Protein AF-A0A1P8UHE0-F1 (afdb_monomer_lite)

pLDDT: mean 86.71, std 15.75, range [32.34, 98.06]

InterPro domains:
  IPR002104 Integrase, catalytic domain [PS51898] (66-327)
  IPR011010 DNA breaking-rejoining enzyme, catalytic core [SSF56349] (6-176)
  IPR011010 DNA breaking-rejoining enzyme, catalytic core [SSF56349] (266-328)
  IPR013762 Integrase-like, catalytic domain superfamily [G3DSA:1.10.443.10] (63-336)
  IPR050090 Bacterial tyrosine recombinase XerC/XerD complex [PTHR30349] (6-318)

Foldseek 3Di:
DDPPCVCVVVVVLCVVLVHAQVVSQVVLVVLQVVLVCQCPPDADPVRDRNDVHRDDRDGDDHPPDDDQDADAPLLLVLLLVLADVLLSLLLQLCLQFLDDFQCQLQAWPVQWDDDVVVPAIWGWAALVSDPPSAIAITFGAPSNRVSQVVQPPLEHIHSGDDPSHGDRGSQDPRSLLSLLSSLVVVVCVDPQWPDKDWDWDDDPPKIKIKIWTGGNNDIDIFIFILVNVLVNCVSVVHDSPDDDPVVPPPNVVRNSVRSLVSCVVPPVVSNDRSPDDSSSSSVNLLVLLVVLVHDPQLSCSSNVHDDPPRDVDDDPVRSVSSNVSSNSSVDPPPSDDPPPPPPDDPDD

Structure (mmCIF, N/CA/C/O backbone):
data_AF-A0A1P8UHE0-F1
#
_entry.id   AF-A0A1P8UHE0-F1
#
loop_
_atom_site.group_PDB
_atom_site.id
_atom_site.type_symbol
_atom_site.label_atom_id
_atom_site.label_alt_id
_atom_site.label_comp_id
_atom_site.label_asym_id
_atom_site.label_entity_id
_atom_site.label_seq_id
_atom_site.pdbx_PDB_ins_code
_atom_site.Cartn_x
_atom_site.Cartn_y
_atom_site.Cartn_z
_atom_site.occupancy
_atom_site.B_iso_or_equiv
_atom_site.auth_seq_id
_atom_site.auth_comp_id
_atom_site.auth_asym_id
_atom_site.auth_atom_id
_atom_site.pdbx_PDB_model_num
ATOM 1 N N . MET A 1 1 ? 32.838 34.495 8.249 1.00 33.19 1 MET A N 1
ATOM 2 C CA . MET A 1 1 ? 31.824 33.659 8.935 1.00 33.19 1 MET A CA 1
ATOM 3 C C . MET A 1 1 ? 30.435 34.020 8.409 1.00 33.19 1 MET A C 1
ATOM 5 O O . MET A 1 1 ? 29.802 34.891 8.973 1.00 33.19 1 MET A O 1
ATOM 9 N N . ASN A 1 2 ? 29.945 33.371 7.349 1.00 32.62 2 ASN A N 1
ATOM 10 C CA . ASN A 1 2 ? 28.545 33.501 6.923 1.00 32.62 2 ASN A CA 1
ATOM 11 C C . ASN A 1 2 ? 27.871 32.137 7.079 1.00 32.62 2 ASN A C 1
ATOM 13 O O . ASN A 1 2 ? 27.816 31.329 6.153 1.00 32.62 2 ASN A O 1
ATOM 17 N N . LYS A 1 3 ? 27.396 31.837 8.294 1.00 43.31 3 LYS A N 1
ATOM 18 C CA . LYS A 1 3 ? 26.405 30.771 8.468 1.00 43.31 3 LYS A CA 1
ATOM 19 C C . LYS A 1 3 ? 25.126 31.312 7.838 1.00 43.31 3 LYS A C 1
ATOM 21 O O . LYS A 1 3 ? 24.422 32.081 8.476 1.00 43.31 3 LYS A O 1
ATOM 26 N N . SER A 1 4 ? 24.877 30.969 6.574 1.00 46.94 4 SER A N 1
ATOM 27 C CA . SER A 1 4 ? 23.612 31.255 5.894 1.00 46.94 4 SER A CA 1
ATOM 28 C C . SER A 1 4 ? 22.466 30.679 6.738 1.00 46.94 4 SER A C 1
ATOM 30 O O . SER A 1 4 ? 22.171 29.483 6.707 1.00 46.94 4 SER A O 1
ATOM 32 N N . ASN A 1 5 ? 21.872 31.542 7.563 1.00 58.25 5 ASN A N 1
ATOM 33 C CA . ASN A 1 5 ? 20.685 31.273 8.372 1.00 58.25 5 ASN A CA 1
ATOM 34 C C . ASN A 1 5 ? 19.413 31.255 7.509 1.00 58.25 5 ASN A C 1
ATOM 36 O O . ASN A 1 5 ? 18.349 30.897 7.996 1.00 58.25 5 ASN A O 1
ATOM 40 N N . THR A 1 6 ? 19.523 31.567 6.215 1.00 74.56 6 THR A N 1
ATOM 41 C CA . THR A 1 6 ? 18.409 31.772 5.281 1.00 74.56 6 THR A CA 1
ATOM 42 C C . THR A 1 6 ? 17.507 30.542 5.122 1.00 74.56 6 THR A C 1
ATOM 44 O O . THR A 1 6 ? 16.314 30.672 4.876 1.00 74.56 6 THR A O 1
ATOM 47 N N . LEU A 1 7 ? 18.046 29.328 5.296 1.00 87.25 7 LEU A N 1
ATOM 48 C CA . LEU A 1 7 ? 17.259 28.087 5.228 1.00 87.25 7 LEU A CA 1
ATOM 49 C C . LEU A 1 7 ? 16.780 27.584 6.601 1.00 87.25 7 LEU A C 1
ATOM 51 O O . LEU A 1 7 ? 16.000 26.632 6.647 1.00 87.25 7 LEU A O 1
ATOM 55 N N . GLN A 1 8 ? 17.216 28.187 7.716 1.00 87.62 8 GLN A N 1
ATOM 56 C CA . GLN A 1 8 ? 16.771 27.770 9.053 1.00 87.62 8 GLN A CA 1
ATOM 57 C C . GLN A 1 8 ? 15.298 28.095 9.272 1.00 87.62 8 GLN A C 1
ATOM 59 O O . GLN A 1 8 ? 14.566 27.225 9.739 1.00 87.62 8 GLN A O 1
ATOM 64 N N . ASP A 1 9 ? 14.846 29.271 8.843 1.00 90.06 9 ASP A N 1
ATOM 65 C CA . ASP A 1 9 ? 13.441 29.674 8.962 1.00 90.06 9 ASP A CA 1
ATOM 66 C C . ASP A 1 9 ? 12.534 28.763 8.130 1.00 90.06 9 ASP A C 1
ATOM 68 O O . ASP A 1 9 ? 11.504 28.287 8.610 1.00 90.06 9 ASP A O 1
ATOM 72 N N . PHE A 1 10 ? 12.973 28.395 6.919 1.00 90.69 10 PHE A N 1
ATOM 73 C CA . PHE A 1 10 ? 12.293 27.394 6.094 1.00 90.69 10 PHE A CA 1
ATOM 74 C C . PHE A 1 10 ? 12.168 26.048 6.824 1.00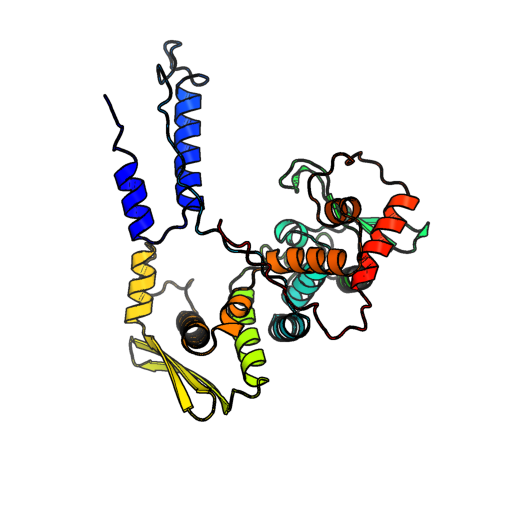 90.69 10 PHE A C 1
ATOM 76 O O . PHE A 1 10 ? 11.083 25.459 6.870 1.00 90.69 10 PHE A O 1
ATOM 83 N N . ILE A 1 11 ? 13.264 25.555 7.413 1.00 91.62 11 ILE A N 1
ATOM 84 C CA . ILE A 1 11 ? 13.282 24.289 8.158 1.00 91.62 11 ILE A CA 1
ATOM 85 C C . ILE A 1 11 ? 12.374 24.372 9.391 1.00 91.62 11 ILE A C 1
ATOM 87 O O . ILE A 1 11 ? 11.608 23.437 9.643 1.00 91.62 11 ILE A O 1
ATOM 91 N N . ALA A 1 12 ? 12.445 25.466 10.151 1.00 90.56 12 ALA A N 1
ATOM 92 C CA . ALA A 1 12 ? 11.660 25.693 11.358 1.00 90.56 12 ALA A CA 1
ATOM 93 C C . ALA A 1 12 ? 10.160 25.736 11.041 1.00 90.56 12 ALA A C 1
ATOM 95 O O . ALA A 1 12 ? 9.396 24.976 11.637 1.00 90.56 12 ALA A O 1
ATOM 96 N N . ALA A 1 13 ? 9.756 26.506 10.028 1.00 88.56 13 ALA A N 1
ATOM 97 C CA . ALA A 1 13 ? 8.370 26.584 9.575 1.00 88.56 13 ALA A CA 1
ATOM 98 C C . ALA A 1 13 ? 7.829 25.212 9.129 1.00 88.56 13 ALA A C 1
ATOM 100 O O . ALA A 1 13 ? 6.721 24.814 9.495 1.00 88.56 13 ALA A O 1
ATOM 101 N N . HIS A 1 14 ? 8.618 24.426 8.387 1.00 90.25 14 HIS A N 1
ATOM 102 C CA . HIS A 1 14 ? 8.202 23.084 7.961 1.00 90.25 14 HIS A CA 1
ATOM 103 C C . HIS A 1 14 ? 8.105 22.096 9.130 1.00 90.25 14 HIS A C 1
ATOM 105 O O . HIS A 1 14 ? 7.186 21.272 9.165 1.00 90.25 14 HIS A O 1
ATOM 111 N N . ARG A 1 15 ? 9.011 22.185 10.111 1.00 89.25 15 ARG A N 1
ATOM 112 C CA . ARG A 1 15 ? 8.942 21.382 11.342 1.00 89.25 15 ARG A CA 1
ATOM 113 C C . ARG A 1 15 ? 7.729 21.744 12.191 1.00 89.25 15 ARG A C 1
ATOM 115 O O . ARG A 1 15 ? 7.048 20.832 12.649 1.00 89.25 15 ARG A O 1
ATOM 122 N N . GLN A 1 16 ? 7.424 23.033 12.341 1.00 87.19 16 GLN A N 1
ATOM 123 C CA . GLN A 1 16 ? 6.236 23.510 13.054 1.00 87.19 16 GLN A CA 1
ATOM 124 C C . GLN A 1 16 ? 4.946 22.990 12.400 1.00 87.19 16 GLN A C 1
ATOM 126 O O . GLN A 1 16 ? 4.008 22.598 13.087 1.00 87.19 16 GLN A O 1
ATOM 131 N N . ARG A 1 17 ? 4.934 22.877 11.066 1.00 83.56 17 ARG A N 1
ATOM 132 C CA . ARG A 1 17 ? 3.847 22.253 10.290 1.00 83.56 17 ARG A CA 1
ATOM 133 C C . ARG A 1 17 ? 3.846 20.715 10.326 1.00 83.56 17 ARG A C 1
ATOM 135 O O . ARG A 1 17 ? 3.018 20.088 9.664 1.00 83.56 17 ARG A O 1
ATOM 142 N N . GLY A 1 18 ? 4.770 20.082 11.052 1.00 85.56 18 GLY A N 1
ATOM 143 C CA . GLY A 1 18 ? 4.862 18.625 11.191 1.00 85.56 18 GLY A CA 1
ATOM 144 C C . GLY A 1 18 ? 5.321 17.886 9.926 1.00 85.56 18 GLY A C 1
ATOM 145 O O . GLY A 1 18 ? 5.038 16.694 9.764 1.00 85.56 18 GLY A O 1
ATOM 146 N N . VAL A 1 19 ? 6.004 18.570 9.003 1.00 87.06 19 VAL A N 1
ATOM 147 C CA . VAL A 1 19 ? 6.495 17.974 7.754 1.00 87.06 19 VAL A CA 1
ATOM 148 C C . VAL A 1 19 ? 7.630 16.987 8.043 1.00 87.06 19 VAL A C 1
ATOM 150 O O . VAL A 1 19 ? 8.530 17.249 8.839 1.00 87.06 19 VAL A O 1
ATOM 153 N N . LYS A 1 20 ? 7.602 15.826 7.375 1.00 88.12 20 LYS A N 1
ATOM 154 C CA . LYS A 1 20 ? 8.619 14.777 7.549 1.00 88.12 20 LYS A CA 1
ATOM 155 C C . LYS A 1 20 ? 9.996 15.230 7.082 1.00 88.12 20 LYS A C 1
ATOM 157 O O . LYS A 1 20 ? 10.119 15.870 6.038 1.00 88.12 20 LYS A O 1
ATOM 162 N N . THR A 1 21 ? 11.032 14.782 7.787 1.00 92.56 21 THR A N 1
ATOM 163 C CA . THR A 1 21 ? 12.426 15.193 7.553 1.00 92.56 21 THR A CA 1
ATOM 164 C C . THR A 1 21 ? 12.886 14.889 6.128 1.00 92.56 21 THR A C 1
ATOM 166 O O . THR A 1 21 ? 13.524 15.723 5.496 1.00 92.56 21 THR A O 1
ATOM 169 N N . SER A 1 22 ? 12.494 13.735 5.574 1.00 91.00 22 SER A N 1
ATOM 170 C CA . SER A 1 22 ? 12.787 13.385 4.174 1.00 91.00 22 SER A CA 1
ATOM 171 C C . SER A 1 22 ? 12.201 14.386 3.172 1.00 91.00 22 SER A C 1
ATOM 173 O O . SER A 1 22 ? 12.822 14.653 2.153 1.00 91.00 22 SER A O 1
ATOM 175 N N . THR A 1 23 ? 11.023 14.946 3.456 1.00 90.88 23 THR A N 1
ATOM 176 C CA . THR A 1 23 ? 10.370 15.932 2.579 1.00 90.88 23 THR A CA 1
ATOM 177 C C . THR A 1 23 ? 11.124 17.256 2.618 1.00 90.88 23 THR A C 1
ATOM 179 O O . THR A 1 23 ? 11.422 17.812 1.569 1.00 90.88 23 THR A O 1
ATOM 182 N N . ILE A 1 24 ? 11.514 17.707 3.816 1.00 92.75 24 ILE A N 1
ATOM 183 C CA . ILE A 1 24 ? 12.362 18.897 3.987 1.00 92.75 24 ILE A CA 1
ATOM 184 C C . ILE A 1 24 ? 13.683 18.703 3.231 1.00 92.75 24 ILE A C 1
ATOM 186 O O . ILE A 1 24 ? 14.102 19.574 2.474 1.00 92.75 24 ILE A O 1
ATOM 190 N N . ASN A 1 25 ? 14.310 17.531 3.370 1.00 95.44 25 ASN A N 1
ATOM 191 C CA . ASN A 1 25 ? 15.546 17.211 2.661 1.00 95.44 25 ASN A CA 1
ATOM 192 C C . ASN A 1 25 ? 15.386 17.209 1.134 1.00 95.44 25 ASN A C 1
ATOM 194 O O . ASN A 1 25 ? 16.329 17.605 0.463 1.00 95.44 25 ASN A O 1
ATOM 198 N N . HIS A 1 26 ? 14.235 16.820 0.572 1.00 93.44 26 HIS A N 1
ATOM 199 C CA . HIS A 1 26 ? 14.000 16.924 -0.875 1.00 93.44 26 HIS A CA 1
ATOM 200 C C . HIS A 1 26 ? 13.962 18.380 -1.359 1.00 93.44 26 HIS A C 1
ATOM 202 O O . HIS A 1 26 ? 14.554 18.698 -2.392 1.00 93.44 26 HIS A O 1
ATOM 208 N N . SER A 1 27 ? 13.345 19.286 -0.594 1.00 93.75 27 SER A N 1
ATOM 209 C CA . SER A 1 27 ? 13.407 20.722 -0.890 1.00 93.75 27 SER A CA 1
ATOM 210 C C . SER A 1 27 ? 14.850 21.229 -0.828 1.00 93.75 27 SER A C 1
ATOM 212 O O . SER A 1 27 ? 15.326 21.845 -1.777 1.00 93.75 27 SER A O 1
ATOM 214 N N . LEU A 1 28 ? 15.592 20.879 0.229 1.00 94.81 28 LEU A N 1
ATOM 215 C CA . LEU A 1 28 ? 17.008 21.245 0.364 1.00 94.81 28 LEU A CA 1
ATOM 216 C C . LEU A 1 28 ? 17.880 20.654 -0.755 1.00 94.81 28 LEU A C 1
ATOM 218 O O . LEU A 1 28 ? 18.840 21.287 -1.184 1.00 94.81 28 LEU A O 1
ATOM 222 N N . GLN A 1 29 ? 17.567 19.445 -1.225 1.00 95.56 29 GLN A N 1
ATOM 223 C CA . GLN A 1 29 ? 18.265 18.791 -2.330 1.00 95.56 29 GLN A CA 1
ATOM 224 C C . GLN A 1 29 ? 18.068 19.558 -3.636 1.00 95.56 29 GLN A C 1
ATOM 226 O O . GLN A 1 29 ? 19.024 19.710 -4.391 1.00 95.56 29 GLN A O 1
ATOM 231 N N . THR A 1 30 ? 16.860 20.073 -3.866 1.00 95.88 30 THR A N 1
ATOM 232 C CA . THR A 1 30 ? 16.545 20.900 -5.037 1.00 95.88 30 THR A CA 1
ATOM 233 C C . THR A 1 30 ? 17.341 22.201 -5.002 1.00 95.88 30 THR A C 1
ATOM 235 O O . THR A 1 30 ? 18.051 22.497 -5.957 1.00 95.88 30 THR A O 1
ATOM 238 N N . VAL A 1 31 ? 17.325 22.919 -3.871 1.00 94.81 31 VAL A N 1
ATOM 239 C CA . VAL A 1 31 ? 18.113 24.156 -3.708 1.00 94.81 31 VAL A CA 1
ATOM 240 C C . VAL A 1 31 ? 19.604 23.877 -3.899 1.00 94.81 31 VAL A C 1
ATOM 242 O O . VAL A 1 31 ? 20.270 24.584 -4.645 1.00 94.81 31 VAL A O 1
ATOM 245 N N . ARG A 1 32 ? 20.131 22.800 -3.301 1.00 95.50 32 ARG A N 1
ATOM 246 C CA . ARG A 1 32 ? 21.537 22.417 -3.491 1.00 95.50 32 ARG A CA 1
ATOM 247 C C . ARG A 1 32 ? 21.855 22.124 -4.957 1.00 95.50 32 ARG A C 1
ATOM 249 O O . ARG A 1 32 ? 22.910 22.533 -5.425 1.00 95.50 32 ARG A O 1
ATOM 256 N N . ARG A 1 33 ? 20.970 21.428 -5.681 1.00 96.12 33 ARG A N 1
ATOM 257 C CA . ARG A 1 33 ? 21.166 21.153 -7.111 1.00 96.12 33 ARG A CA 1
ATOM 258 C C . ARG A 1 33 ? 21.207 22.449 -7.917 1.00 96.12 33 ARG A C 1
ATOM 260 O O . ARG A 1 33 ? 22.129 22.592 -8.704 1.00 96.12 33 ARG A O 1
ATOM 267 N N . ILE A 1 34 ? 20.279 23.376 -7.676 1.00 96.00 34 ILE A N 1
ATOM 268 C CA . ILE A 1 34 ? 20.249 24.695 -8.328 1.00 96.00 34 ILE A CA 1
ATOM 269 C C . ILE A 1 34 ? 21.554 25.448 -8.067 1.00 96.00 34 ILE A C 1
ATOM 271 O O . ILE A 1 34 ? 22.208 25.865 -9.011 1.00 96.00 34 ILE A O 1
ATOM 275 N N . CYS A 1 35 ? 21.982 25.555 -6.808 1.00 95.50 35 CYS A N 1
ATOM 276 C CA . CYS A 1 35 ? 23.227 26.238 -6.463 1.00 95.50 35 CYS A CA 1
ATOM 277 C C . CYS A 1 35 ? 24.463 25.599 -7.110 1.00 95.50 35 CYS A C 1
ATOM 279 O O . CYS A 1 35 ? 25.360 26.311 -7.539 1.00 95.50 35 CYS A O 1
ATOM 281 N N . ASN A 1 36 ? 24.517 24.267 -7.179 1.00 95.62 36 ASN A N 1
ATOM 282 C CA . ASN A 1 36 ? 25.621 23.570 -7.835 1.00 95.62 36 ASN A CA 1
ATOM 283 C C . ASN A 1 36 ? 25.634 23.813 -9.350 1.00 95.62 36 ASN A C 1
ATOM 285 O O . ASN A 1 36 ? 26.706 23.973 -9.915 1.00 95.62 36 ASN A O 1
ATOM 289 N N . LEU A 1 37 ? 24.464 23.834 -9.995 1.00 96.69 37 LEU A N 1
ATOM 290 C CA . LEU A 1 37 ? 24.345 24.128 -11.424 1.00 96.69 37 LEU A CA 1
ATOM 291 C C . LEU A 1 37 ? 24.720 25.580 -11.724 1.00 96.69 37 LEU A C 1
ATOM 293 O O . LEU A 1 37 ? 25.545 25.829 -12.593 1.00 96.69 37 LEU A O 1
ATOM 297 N N . ALA A 1 38 ? 24.193 26.521 -10.945 1.00 96.38 38 ALA A N 1
ATOM 298 C CA . ALA A 1 38 ? 24.518 27.939 -11.046 1.00 96.38 38 ALA A CA 1
ATOM 299 C C . ALA A 1 38 ? 26.019 28.225 -10.875 1.00 96.38 38 ALA A C 1
ATOM 301 O O . ALA A 1 38 ? 26.525 29.167 -11.468 1.00 96.38 38 ALA A O 1
ATOM 302 N N . ALA A 1 39 ? 26.724 27.412 -10.084 1.00 95.62 39 ALA A N 1
ATOM 303 C CA . ALA A 1 39 ? 28.149 27.589 -9.825 1.00 95.62 39 ALA A CA 1
ATOM 304 C C . ALA A 1 39 ? 29.087 26.852 -10.794 1.00 95.62 39 ALA A C 1
ATOM 306 O O . ALA A 1 39 ? 30.297 26.993 -10.662 1.00 95.62 39 ALA A O 1
ATOM 307 N N . GLY A 1 40 ? 28.578 26.011 -11.699 1.00 93.38 40 GLY A N 1
ATOM 308 C CA . GLY A 1 40 ? 29.464 25.158 -12.500 1.00 93.38 40 GLY A CA 1
ATOM 309 C C . GLY A 1 40 ? 28.964 24.720 -13.869 1.00 93.38 40 GLY A C 1
ATOM 310 O O . GLY A 1 40 ? 29.748 24.155 -14.619 1.00 93.38 40 GLY A O 1
ATOM 311 N N . GLU A 1 41 ? 27.697 24.946 -14.207 1.00 94.31 41 GLU A N 1
ATOM 312 C CA . GLU A 1 41 ? 27.124 24.526 -15.494 1.00 94.31 41 GLU A CA 1
ATOM 313 C C . GLU A 1 41 ? 26.332 25.650 -16.163 1.00 94.31 41 GLU A C 1
ATOM 315 O O . GLU A 1 41 ? 26.407 25.822 -17.374 1.00 94.31 41 GLU A O 1
ATOM 320 N N . TRP A 1 42 ? 25.569 26.427 -15.393 1.00 96.38 42 TRP A N 1
ATOM 321 C CA . TRP A 1 42 ? 24.813 27.545 -15.940 1.00 96.38 42 TRP A CA 1
ATOM 322 C C . TRP A 1 42 ? 25.716 28.751 -16.122 1.00 96.38 42 TRP A C 1
ATOM 324 O O . TRP A 1 42 ? 26.412 29.159 -15.191 1.00 96.38 42 TRP A O 1
ATOM 334 N N . ILE A 1 43 ? 25.632 29.330 -17.311 1.00 93.69 43 ILE A N 1
ATOM 335 C CA . ILE A 1 43 ? 26.414 30.476 -17.750 1.00 93.69 43 ILE A CA 1
ATOM 336 C C . ILE A 1 43 ? 25.431 31.596 -18.110 1.00 93.69 43 ILE A C 1
ATOM 338 O O . ILE A 1 43 ? 24.333 31.318 -18.603 1.00 93.69 43 ILE A O 1
ATOM 342 N N . ASP A 1 44 ? 25.764 32.835 -17.774 1.00 92.06 44 ASP A N 1
ATOM 343 C CA . ASP A 1 44 ? 24.990 34.022 -18.124 1.00 92.06 44 ASP A CA 1
ATOM 344 C C . ASP A 1 44 ? 25.358 34.564 -19.520 1.00 92.06 44 ASP A C 1
ATOM 346 O O . ASP A 1 44 ? 26.176 34.001 -20.250 1.00 92.06 44 ASP A O 1
ATOM 350 N N . GLU A 1 45 ? 24.732 35.671 -19.914 1.00 93.12 45 GLU A N 1
ATOM 351 C CA . GLU A 1 45 ? 24.978 36.336 -21.201 1.00 93.12 45 GLU A CA 1
ATOM 352 C C . GLU A 1 45 ? 26.401 36.904 -21.353 1.00 93.12 45 GLU A C 1
ATOM 354 O O . GLU A 1 45 ? 26.815 37.253 -22.459 1.00 93.12 45 GLU A O 1
ATOM 359 N N . HIS A 1 46 ? 27.170 36.959 -20.264 1.00 92.31 46 HIS A N 1
ATOM 360 C CA . HIS A 1 46 ? 28.545 37.444 -20.225 1.00 92.31 46 HIS A CA 1
ATOM 361 C C . HIS A 1 46 ? 29.576 36.311 -20.159 1.00 92.31 46 HIS A C 1
ATOM 363 O O . HIS A 1 46 ? 30.773 36.576 -20.039 1.00 92.31 46 HIS A O 1
ATOM 369 N N . GLY A 1 47 ? 29.147 35.049 -20.260 1.00 90.19 47 GLY A N 1
ATOM 370 C CA . GLY A 1 47 ? 30.056 33.906 -20.203 1.00 90.19 47 GLY A CA 1
ATOM 371 C C . GLY A 1 47 ? 30.501 33.542 -18.783 1.00 90.19 47 GLY A C 1
ATOM 372 O O . GLY A 1 47 ? 31.436 32.755 -18.630 1.00 90.19 47 GLY A O 1
ATOM 373 N N . LEU A 1 48 ? 29.850 34.083 -17.749 1.00 92.38 48 LEU A N 1
ATOM 374 C CA . LEU A 1 48 ? 30.177 33.832 -16.347 1.00 92.38 48 LEU A CA 1
ATOM 375 C C . LEU A 1 48 ? 29.177 32.878 -15.700 1.00 92.38 48 LEU A C 1
ATOM 377 O O . LEU A 1 48 ? 28.010 32.802 -16.077 1.00 92.38 48 LEU A O 1
ATOM 381 N N . THR A 1 49 ? 29.630 32.132 -14.694 1.00 94.06 49 THR A N 1
ATOM 382 C CA . THR A 1 49 ? 28.723 31.328 -13.878 1.00 94.06 49 THR A CA 1
ATOM 383 C C . THR A 1 49 ? 27.865 32.228 -12.995 1.00 94.06 49 THR A C 1
ATOM 385 O O . THR A 1 49 ? 28.339 33.203 -12.414 1.00 94.06 49 THR A O 1
ATOM 388 N N . TRP A 1 50 ? 26.597 31.857 -12.826 1.00 94.19 50 TRP A N 1
ATOM 389 C CA . TRP A 1 50 ? 25.636 32.604 -12.002 1.00 94.19 50 TRP A CA 1
ATOM 390 C C . TRP A 1 50 ? 26.036 32.690 -10.522 1.00 94.19 50 TRP A C 1
ATOM 392 O O . TRP A 1 50 ? 25.580 33.571 -9.795 1.00 94.19 50 TRP A O 1
ATOM 402 N N . LEU A 1 51 ? 26.852 31.746 -10.049 1.00 93.88 51 LEU A N 1
ATOM 403 C CA . LEU A 1 51 ? 27.499 31.785 -8.743 1.00 93.88 51 LEU A CA 1
ATOM 404 C C . LEU A 1 51 ? 28.997 31.532 -8.908 1.00 93.88 51 LEU A C 1
ATOM 406 O O . LEU A 1 51 ? 29.406 30.675 -9.684 1.00 93.88 51 LEU A O 1
ATOM 410 N N . GLU A 1 52 ? 29.814 32.203 -8.102 1.00 91.69 52 GLU A N 1
ATOM 411 C CA . GLU A 1 52 ? 31.248 31.902 -8.019 1.00 91.69 52 GLU A CA 1
ATOM 412 C C . GLU A 1 52 ? 31.476 30.533 -7.350 1.00 91.69 52 GLU A C 1
ATOM 414 O O . GLU A 1 52 ? 32.221 29.689 -7.843 1.00 91.69 52 GLU A O 1
ATOM 419 N N . HIS A 1 53 ? 30.764 30.266 -6.245 1.00 92.31 53 HIS A N 1
ATOM 420 C CA . HIS A 1 53 ? 30.826 28.998 -5.518 1.00 92.31 53 HIS A CA 1
ATOM 421 C C . HIS A 1 53 ? 29.466 28.586 -4.948 1.00 92.31 53 HIS A C 1
ATOM 423 O O . HIS A 1 53 ? 28.726 29.390 -4.375 1.00 92.31 53 HIS A O 1
ATOM 429 N N . ALA A 1 54 ? 29.157 27.289 -5.017 1.00 92.19 54 ALA A N 1
ATOM 430 C CA . ALA A 1 54 ? 27.931 26.754 -4.440 1.00 92.19 54 ALA A CA 1
ATOM 431 C C . ALA A 1 54 ? 28.006 26.678 -2.897 1.00 92.19 54 ALA A C 1
ATOM 433 O O . ALA A 1 54 ? 28.930 26.066 -2.345 1.00 92.19 54 ALA A O 1
ATOM 434 N N . PRO A 1 55 ? 27.015 27.210 -2.152 1.00 91.50 55 PRO A N 1
ATOM 435 C CA . PRO A 1 55 ? 26.979 27.090 -0.699 1.00 91.50 55 PRO A CA 1
ATOM 436 C C . PRO A 1 55 ? 26.795 25.642 -0.222 1.00 91.50 55 PRO A C 1
ATOM 438 O O . PRO A 1 55 ? 26.011 24.850 -0.756 1.00 91.50 55 PRO A O 1
ATOM 441 N N . LYS A 1 56 ? 27.452 25.306 0.894 1.00 90.31 56 LYS A N 1
ATOM 442 C CA . LYS A 1 56 ? 27.346 23.986 1.528 1.00 90.31 56 LYS A CA 1
ATOM 443 C C . LYS A 1 56 ? 26.039 23.828 2.307 1.00 90.31 56 LYS A C 1
ATOM 445 O O . LYS A 1 56 ? 25.986 24.000 3.524 1.00 90.31 56 LYS A O 1
ATOM 450 N N . ILE A 1 57 ? 24.981 23.414 1.622 1.00 91.56 57 ILE A N 1
ATOM 451 C CA . ILE A 1 57 ? 23.708 23.043 2.257 1.00 91.56 57 ILE A CA 1
ATOM 452 C C . ILE A 1 57 ? 23.872 21.663 2.897 1.00 91.56 57 ILE A C 1
ATOM 454 O O . ILE A 1 57 ? 24.299 20.746 2.210 1.00 91.56 57 ILE A O 1
ATOM 458 N N . LYS A 1 58 ? 23.532 21.456 4.176 1.00 91.06 58 LYS A N 1
ATOM 459 C CA . LYS A 1 58 ? 23.537 20.130 4.837 1.00 91.06 58 LYS A CA 1
ATOM 460 C C . LYS A 1 58 ? 22.119 19.567 4.921 1.00 91.06 58 LYS A C 1
ATOM 462 O O . LYS A 1 58 ? 21.165 20.312 5.108 1.00 91.06 58 LYS A O 1
ATOM 467 N N . PHE A 1 59 ? 21.992 18.248 4.810 1.00 92.88 59 PHE A N 1
ATOM 468 C CA . PHE A 1 59 ? 20.717 17.568 5.026 1.00 92.88 59 PHE A CA 1
ATOM 469 C C . PHE A 1 59 ? 20.522 17.215 6.495 1.00 92.88 59 PHE A C 1
ATOM 471 O O . PHE A 1 59 ? 21.476 16.987 7.239 1.00 92.88 59 PHE A O 1
ATOM 478 N N . LEU A 1 60 ? 19.259 17.157 6.895 1.00 91.75 60 LEU A N 1
ATOM 479 C CA . LEU A 1 60 ? 18.844 16.798 8.240 1.00 91.75 60 LEU A CA 1
ATOM 480 C C . LEU A 1 60 ? 18.896 15.270 8.419 1.00 91.75 60 LEU A C 1
ATOM 482 O O . LEU A 1 60 ? 18.519 14.537 7.498 1.00 91.75 60 LEU A O 1
ATOM 486 N N . PRO A 1 61 ? 19.308 14.758 9.593 1.00 91.94 61 PRO A N 1
ATOM 487 C CA . PRO A 1 61 ? 19.317 13.323 9.854 1.00 91.94 61 PRO A CA 1
ATOM 488 C C . PRO A 1 61 ? 17.888 12.769 9.879 1.00 91.94 61 PRO A C 1
ATOM 490 O O . PRO A 1 61 ? 17.053 13.195 10.679 1.00 91.94 61 PRO A O 1
ATOM 493 N N . VAL A 1 62 ? 17.605 11.789 9.021 1.00 89.56 62 VAL A N 1
ATOM 494 C CA . VAL A 1 62 ? 16.275 11.174 8.913 1.00 89.56 62 VAL A CA 1
ATOM 495 C C . VAL A 1 62 ? 16.091 10.140 10.026 1.00 89.56 62 VAL A C 1
ATOM 497 O O . VAL A 1 62 ? 16.534 9.000 9.907 1.00 89.56 62 VAL A O 1
ATOM 500 N N . LYS A 1 63 ? 15.427 10.538 11.116 1.00 89.31 63 LYS A N 1
ATOM 501 C CA . LYS A 1 63 ? 15.094 9.664 12.262 1.00 89.31 63 LYS A CA 1
ATOM 502 C C . LYS A 1 63 ? 13.628 9.216 12.285 1.00 89.31 63 LYS A C 1
ATOM 504 O O . LYS A 1 63 ? 13.253 8.344 13.056 1.00 89.31 63 LYS A O 1
ATOM 509 N N . ASP A 1 64 ? 12.799 9.793 11.424 1.00 85.31 64 ASP A N 1
ATOM 510 C CA . ASP A 1 64 ? 11.345 9.620 11.365 1.00 85.31 64 ASP A CA 1
ATOM 511 C C . ASP A 1 64 ? 10.892 8.653 10.253 1.00 85.31 64 ASP A C 1
ATOM 513 O O . ASP A 1 64 ? 9.726 8.669 9.837 1.00 85.31 64 ASP A O 1
ATOM 517 N N . ARG A 1 65 ? 11.809 7.806 9.757 1.00 83.56 65 ARG A N 1
ATOM 518 C CA . ARG A 1 65 ? 11.518 6.817 8.714 1.00 83.56 65 ARG A CA 1
ATOM 519 C C . ARG A 1 65 ? 10.598 5.732 9.266 1.00 83.56 65 ARG A C 1
ATOM 521 O O . ARG A 1 65 ? 10.897 5.070 10.255 1.00 83.56 65 ARG A O 1
ATOM 528 N N . ARG A 1 66 ? 9.478 5.521 8.575 1.00 82.12 66 ARG A N 1
ATOM 529 C CA . ARG A 1 66 ? 8.545 4.440 8.895 1.00 82.12 66 ARG A CA 1
ATOM 530 C C . ARG A 1 66 ? 9.197 3.087 8.601 1.00 82.12 66 ARG A C 1
ATOM 532 O O . ARG A 1 66 ? 9.714 2.890 7.502 1.00 82.12 66 ARG A O 1
ATOM 539 N N . GLN A 1 67 ? 9.124 2.171 9.561 1.00 84.25 67 GLN A N 1
ATOM 540 C CA . GLN A 1 67 ? 9.567 0.792 9.373 1.00 84.25 67 GLN A CA 1
ATOM 541 C C . GLN A 1 67 ? 8.618 0.033 8.428 1.00 84.25 67 GLN A C 1
ATOM 543 O O . GLN A 1 67 ? 7.412 0.319 8.425 1.00 84.25 67 GLN A O 1
ATOM 548 N N . PRO A 1 68 ? 9.127 -0.916 7.621 1.00 85.50 68 PRO A N 1
ATOM 549 C CA . PRO A 1 68 ? 8.286 -1.818 6.840 1.00 85.50 68 PRO A CA 1
ATOM 550 C C . PRO A 1 68 ? 7.275 -2.552 7.729 1.00 85.50 68 PRO A C 1
ATOM 552 O O . PRO A 1 68 ? 7.615 -2.975 8.831 1.00 85.50 68 PRO A O 1
ATOM 555 N N . TYR A 1 69 ? 6.048 -2.733 7.235 1.00 91.06 69 TYR A N 1
ATOM 556 C CA . TYR A 1 69 ? 4.995 -3.477 7.934 1.00 91.06 69 TYR A CA 1
ATOM 557 C C . TYR A 1 69 ? 4.476 -4.623 7.056 1.00 91.06 69 TYR A C 1
ATOM 559 O O . TYR A 1 69 ? 3.548 -4.404 6.279 1.00 91.06 69 TYR A O 1
ATOM 567 N N . PRO A 1 70 ? 5.103 -5.808 7.097 1.00 91.06 70 PRO A N 1
ATOM 568 C CA . PRO A 1 70 ? 4.606 -7.004 6.419 1.00 91.06 70 PRO A CA 1
ATOM 569 C C . PRO A 1 70 ? 3.288 -7.467 7.050 1.00 91.06 70 PRO A C 1
ATOM 571 O O . PRO A 1 70 ? 3.231 -7.610 8.268 1.00 91.06 70 PRO A O 1
ATOM 574 N N . LEU A 1 71 ? 2.260 -7.721 6.239 1.00 92.44 71 LEU A N 1
ATOM 575 C CA . LEU A 1 71 ? 0.945 -8.133 6.731 1.00 92.44 71 LEU A CA 1
ATOM 576 C C . LEU A 1 71 ? 0.934 -9.608 7.150 1.00 92.44 71 LEU A C 1
ATOM 578 O O . LEU A 1 71 ? 1.494 -10.474 6.463 1.00 92.44 71 LEU A O 1
ATOM 582 N N . GLY A 1 72 ? 0.207 -9.893 8.229 1.00 91.50 72 GLY A N 1
ATOM 583 C CA . GLY A 1 72 ? -0.230 -11.241 8.586 1.00 91.50 72 GLY A CA 1
ATOM 584 C C . GLY A 1 72 ? -1.301 -11.791 7.633 1.00 91.50 72 GLY A C 1
ATOM 585 O O . GLY A 1 72 ? -1.860 -11.072 6.800 1.00 91.50 72 GLY A O 1
ATOM 586 N N . TRP A 1 73 ? -1.598 -13.089 7.739 1.00 89.88 73 TRP A N 1
ATOM 587 C CA . TRP A 1 73 ? -2.648 -13.730 6.934 1.00 89.88 73 TRP A CA 1
ATOM 588 C C . TRP A 1 73 ? -4.049 -13.208 7.275 1.00 89.88 73 TRP A C 1
ATOM 590 O O . TRP A 1 73 ? -4.784 -12.859 6.353 1.00 89.88 73 TRP A O 1
ATOM 600 N N . GLU A 1 74 ? -4.368 -13.068 8.564 1.00 92.44 74 GLU A N 1
ATOM 601 C CA . GLU A 1 74 ? -5.648 -12.515 9.034 1.00 92.44 74 GLU A CA 1
ATOM 602 C C . GLU A 1 74 ? -5.844 -11.063 8.594 1.00 92.44 74 GLU A C 1
ATOM 604 O O . GLU A 1 74 ? -6.859 -10.708 8.002 1.00 92.44 74 GLU A O 1
ATOM 609 N N . GLU A 1 75 ? -4.822 -10.223 8.761 1.00 95.81 75 GLU A N 1
ATOM 610 C CA . GLU A 1 75 ? -4.849 -8.839 8.279 1.00 95.81 75 GLU A CA 1
ATOM 611 C C . GLU A 1 75 ? -5.088 -8.761 6.772 1.00 95.81 75 GLU A C 1
ATOM 613 O O . GLU A 1 75 ? -5.870 -7.940 6.296 1.00 95.81 75 GLU A O 1
ATOM 618 N N . ARG A 1 76 ? -4.434 -9.633 5.996 1.00 94.94 76 ARG A N 1
ATOM 619 C CA . ARG A 1 76 ? -4.664 -9.708 4.553 1.00 94.94 76 ARG A CA 1
ATOM 620 C C . ARG A 1 76 ? -6.109 -10.111 4.251 1.00 94.94 76 ARG A C 1
ATOM 622 O O . ARG A 1 76 ? -6.711 -9.488 3.385 1.00 94.94 76 ARG A O 1
ATOM 629 N N . ARG A 1 77 ? -6.662 -11.110 4.951 1.00 95.00 77 ARG A N 1
ATOM 630 C CA . ARG A 1 77 ? -8.064 -11.544 4.806 1.00 95.00 77 ARG A CA 1
ATOM 631 C C . ARG A 1 77 ? -9.016 -10.371 5.035 1.00 95.00 77 ARG A C 1
ATOM 633 O O . ARG A 1 77 ? -9.773 -10.031 4.129 1.00 95.00 77 ARG A O 1
ATOM 640 N N . HIS A 1 78 ? -8.901 -9.694 6.177 1.00 97.38 78 HIS A N 1
ATOM 641 C CA . HIS A 1 78 ? -9.724 -8.526 6.493 1.00 97.38 78 HIS A CA 1
ATOM 642 C C . HIS A 1 78 ? -9.552 -7.392 5.485 1.00 97.38 78 HIS A C 1
ATOM 644 O O . HIS A 1 78 ? -10.530 -6.766 5.088 1.00 97.38 78 HIS A O 1
ATOM 650 N N . LEU A 1 79 ? -8.321 -7.119 5.044 1.00 97.31 79 LEU A N 1
ATOM 651 C CA . LEU A 1 79 ? -8.067 -6.066 4.066 1.00 97.31 79 LEU A CA 1
ATOM 652 C C . LEU A 1 79 ? -8.771 -6.355 2.739 1.00 97.31 79 LEU A C 1
ATOM 654 O O . LEU A 1 79 ? -9.452 -5.479 2.220 1.00 97.31 79 LEU A O 1
ATOM 658 N N . LEU A 1 80 ? -8.622 -7.567 2.200 1.00 95.62 80 LEU A N 1
ATOM 659 C CA . LEU A 1 80 ? -9.202 -7.933 0.907 1.00 95.62 80 LEU A CA 1
ATOM 660 C C . LEU A 1 80 ? -10.735 -7.939 0.941 1.00 95.62 80 LEU A C 1
ATOM 662 O O . LEU A 1 80 ? -11.346 -7.475 -0.013 1.00 95.62 80 LEU A O 1
ATOM 666 N N . GLN A 1 81 ? -11.345 -8.382 2.045 1.00 96.38 81 GLN A N 1
ATOM 667 C CA . GLN A 1 81 ? -12.806 -8.399 2.213 1.00 96.38 81 GLN A CA 1
ATOM 668 C C . GLN A 1 81 ? -13.441 -7.001 2.253 1.00 96.38 81 GLN A C 1
ATOM 670 O O . GLN A 1 81 ? -14.613 -6.854 1.928 1.00 96.38 81 GLN A O 1
ATOM 675 N N . GLN A 1 82 ? -12.689 -5.977 2.670 1.00 96.06 82 GLN A N 1
ATOM 676 C CA . GLN A 1 82 ? -13.196 -4.605 2.813 1.00 96.06 82 GLN A CA 1
ATOM 677 C C . GLN A 1 82 ? -12.812 -3.690 1.641 1.00 96.06 82 GLN A C 1
ATOM 679 O O . GLN A 1 82 ? -13.185 -2.514 1.616 1.00 96.06 82 GLN A O 1
ATOM 684 N N . LEU A 1 83 ? -12.027 -4.190 0.684 1.00 96.19 83 LEU A N 1
ATOM 685 C CA . LEU A 1 83 ? -11.659 -3.447 -0.514 1.00 96.19 83 LEU A CA 1
ATOM 686 C C . LEU A 1 83 ? -12.667 -3.709 -1.642 1.00 96.19 83 LEU A C 1
ATOM 688 O O . LEU A 1 83 ? -13.133 -4.834 -1.796 1.00 96.19 83 LEU A O 1
ATOM 692 N N . PRO A 1 84 ? -12.951 -2.705 -2.494 1.00 95.44 84 PRO A N 1
ATOM 693 C CA . PRO A 1 84 ? -13.610 -2.943 -3.772 1.00 95.44 84 PRO A CA 1
ATOM 694 C C . PRO A 1 84 ? -12.869 -4.012 -4.579 1.00 95.44 84 PRO A C 1
ATOM 696 O O . PRO A 1 84 ? -11.638 -4.030 -4.583 1.00 95.44 84 PRO A O 1
ATOM 699 N N . GLU A 1 85 ? -13.611 -4.835 -5.317 1.00 94.38 85 GLU A N 1
ATOM 700 C CA . GLU A 1 85 ? -13.105 -6.020 -6.025 1.00 94.38 85 GLU A CA 1
ATOM 701 C C . GLU A 1 85 ? -11.819 -5.767 -6.830 1.00 94.38 85 GLU A C 1
ATOM 703 O O . GLU A 1 85 ? -10.820 -6.460 -6.639 1.00 94.38 85 GLU A O 1
ATOM 708 N N . HIS A 1 86 ? -11.791 -4.721 -7.665 1.00 95.31 86 HIS A N 1
ATOM 709 C CA . HIS A 1 86 ? -10.602 -4.361 -8.446 1.00 95.31 86 HIS A CA 1
ATOM 710 C C . HIS A 1 86 ? -9.381 -4.044 -7.560 1.00 95.31 86 HIS A C 1
ATOM 712 O O . HIS A 1 86 ? -8.278 -4.508 -7.839 1.00 95.31 86 HIS A O 1
ATOM 718 N N . LEU A 1 87 ? -9.561 -3.317 -6.447 1.00 97.06 87 LEU A N 1
ATOM 719 C CA . LEU A 1 87 ? -8.468 -3.031 -5.508 1.00 97.06 87 LEU A CA 1
ATOM 720 C C . LEU A 1 87 ? -8.043 -4.281 -4.736 1.00 97.06 87 LEU A C 1
ATOM 722 O O . LEU A 1 87 ? -6.854 -4.433 -4.468 1.00 97.06 87 LEU A O 1
ATOM 726 N N . ALA A 1 88 ? -8.977 -5.169 -4.386 1.00 96.88 88 ALA A N 1
ATOM 727 C CA . ALA A 1 88 ? -8.666 -6.436 -3.732 1.00 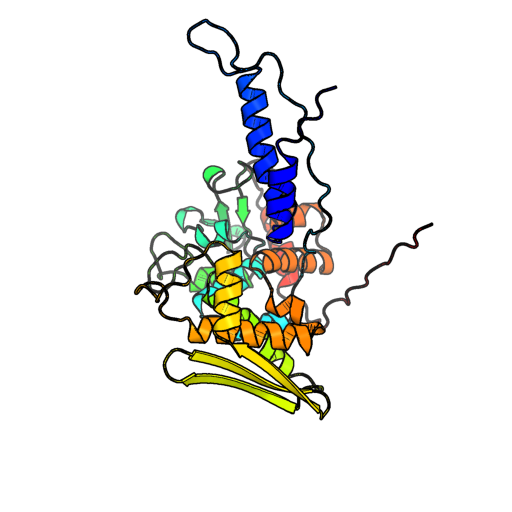96.88 88 ALA A CA 1
ATOM 728 C C . ALA A 1 88 ? -7.804 -7.329 -4.643 1.00 96.88 88 ALA A C 1
ATOM 730 O O . ALA A 1 88 ? -6.769 -7.831 -4.203 1.00 96.88 88 ALA A O 1
ATOM 731 N N . ARG A 1 89 ? -8.155 -7.446 -5.931 1.00 96.56 89 ARG A N 1
ATOM 732 C CA . ARG A 1 89 ? -7.352 -8.171 -6.933 1.00 96.56 89 ARG A CA 1
ATOM 733 C C . ARG A 1 89 ? -5.959 -7.569 -7.100 1.00 96.56 89 ARG A C 1
ATOM 735 O O . ARG A 1 89 ? -4.971 -8.288 -6.978 1.00 96.56 89 ARG A O 1
ATOM 742 N N . MET A 1 90 ? -5.862 -6.250 -7.283 1.00 97.94 90 MET A N 1
ATOM 743 C CA . MET A 1 90 ? -4.570 -5.556 -7.401 1.00 97.94 90 MET A CA 1
ATOM 744 C C . MET A 1 90 ? -3.710 -5.707 -6.136 1.00 97.94 90 MET A C 1
ATOM 746 O O . MET A 1 90 ? -2.492 -5.864 -6.217 1.00 97.94 90 MET A O 1
ATOM 750 N N . ALA A 1 91 ? -4.325 -5.687 -4.951 1.00 97.19 91 ALA A N 1
ATOM 751 C CA . ALA A 1 91 ? -3.631 -5.902 -3.686 1.00 97.19 91 ALA A CA 1
ATOM 752 C C . ALA A 1 91 ? -3.124 -7.342 -3.546 1.00 97.19 91 ALA A C 1
ATOM 754 O O . ALA A 1 91 ? -1.994 -7.571 -3.107 1.00 97.19 91 ALA A O 1
ATOM 755 N N . LEU A 1 92 ? -3.943 -8.322 -3.927 1.00 96.25 92 LEU A N 1
ATOM 756 C CA . LEU A 1 92 ? -3.538 -9.719 -3.914 1.00 96.25 92 LEU A CA 1
ATOM 757 C C . LEU A 1 92 ? -2.409 -9.969 -4.919 1.00 96.25 92 LEU A C 1
ATOM 759 O O . LEU A 1 92 ? -1.446 -10.648 -4.567 1.00 96.25 92 LEU A O 1
ATOM 763 N N . PHE A 1 93 ? -2.468 -9.357 -6.103 1.00 97.19 93 PHE A N 1
ATOM 764 C CA . PHE A 1 93 ? -1.389 -9.399 -7.086 1.00 97.19 93 PHE A CA 1
ATOM 765 C C . PHE A 1 93 ? -0.094 -8.814 -6.505 1.00 97.19 93 PHE A C 1
ATOM 767 O O . PHE A 1 93 ? 0.922 -9.500 -6.458 1.00 97.19 93 PHE A O 1
ATOM 774 N N . ALA A 1 94 ? -0.138 -7.609 -5.922 1.00 95.94 94 ALA A N 1
ATOM 775 C CA . ALA A 1 94 ? 1.028 -6.981 -5.290 1.00 95.94 94 ALA A CA 1
ATOM 776 C C . ALA A 1 94 ? 1.676 -7.847 -4.190 1.00 95.94 94 ALA A C 1
ATOM 778 O O . ALA A 1 94 ? 2.893 -7.815 -3.997 1.00 95.94 94 ALA A O 1
ATOM 779 N N . ALA A 1 95 ? 0.866 -8.606 -3.445 1.00 94.88 95 ALA A N 1
ATOM 780 C CA . ALA A 1 95 ? 1.327 -9.502 -2.385 1.00 94.88 95 ALA A CA 1
ATOM 781 C C . ALA A 1 95 ? 1.957 -10.811 -2.901 1.00 94.88 95 ALA A C 1
ATOM 783 O O . ALA A 1 95 ? 2.494 -11.565 -2.087 1.00 94.88 95 ALA A O 1
ATOM 784 N N . ASN A 1 96 ? 1.883 -11.069 -4.210 1.00 95.38 96 ASN A N 1
ATOM 785 C CA . ASN A 1 96 ? 2.334 -12.295 -4.868 1.00 95.38 96 ASN A CA 1
ATOM 786 C C . ASN A 1 96 ? 3.325 -12.066 -6.027 1.00 95.38 96 ASN A C 1
ATOM 788 O O . ASN A 1 96 ? 3.941 -13.025 -6.468 1.00 95.38 96 ASN A O 1
ATOM 792 N N . SER A 1 97 ? 3.510 -10.828 -6.498 1.00 94.56 97 SER A N 1
ATOM 793 C CA . SER A 1 97 ? 4.419 -10.502 -7.614 1.00 94.56 97 SER A CA 1
ATOM 794 C C . SER A 1 97 ? 5.566 -9.552 -7.245 1.00 94.56 97 SER A C 1
ATOM 796 O O . SER A 1 97 ? 6.466 -9.295 -8.043 1.00 94.56 97 SER A O 1
ATOM 798 N N . GLY A 1 98 ? 5.539 -8.956 -6.046 1.00 92.25 98 GLY A N 1
ATOM 799 C CA . GLY A 1 98 ? 6.571 -8.004 -5.614 1.00 92.25 98 GLY A CA 1
ATOM 800 C C . GLY A 1 98 ? 6.574 -6.668 -6.371 1.00 92.25 98 GLY A C 1
ATOM 801 O O . GLY A 1 98 ? 7.483 -5.847 -6.175 1.00 92.25 98 GLY A O 1
ATOM 802 N N . CYS A 1 99 ? 5.563 -6.419 -7.204 1.00 93.06 99 CYS A N 1
ATOM 803 C CA . CYS A 1 99 ? 5.443 -5.200 -7.992 1.00 93.06 99 CYS A CA 1
ATOM 804 C C . CYS A 1 99 ? 5.218 -3.948 -7.130 1.00 93.06 99 CYS A C 1
ATOM 806 O O . CYS A 1 99 ? 4.652 -3.975 -6.029 1.00 93.06 99 CYS A O 1
ATOM 808 N N . ARG A 1 100 ? 5.674 -2.804 -7.640 1.00 92.19 100 ARG A N 1
ATOM 809 C CA . ARG A 1 100 ? 5.330 -1.471 -7.129 1.00 92.19 100 ARG A CA 1
ATOM 810 C C . ARG A 1 100 ? 3.935 -1.082 -7.614 1.00 92.19 100 ARG A C 1
ATOM 812 O O . ARG A 1 100 ? 3.484 -1.527 -8.655 1.00 92.19 100 ARG A O 1
ATOM 819 N N . GLU A 1 101 ? 3.279 -0.180 -6.887 1.00 93.94 101 GLU A N 1
ATOM 820 C CA . GLU A 1 101 ? 1.955 0.336 -7.269 1.00 93.94 101 GLU A CA 1
ATOM 821 C C . GLU A 1 101 ? 1.924 0.858 -8.714 1.00 93.94 101 GLU A C 1
ATOM 823 O O . GLU A 1 101 ? 1.024 0.500 -9.459 1.00 93.94 101 GLU A O 1
ATOM 828 N N . ALA A 1 102 ? 2.934 1.634 -9.120 1.00 91.94 102 ALA A N 1
ATOM 829 C CA . ALA A 1 102 ? 3.030 2.159 -10.481 1.00 91.94 102 ALA A CA 1
ATOM 830 C C . ALA A 1 102 ? 3.162 1.052 -11.541 1.00 91.94 102 ALA A C 1
ATOM 832 O O . ALA A 1 102 ? 2.506 1.134 -12.570 1.00 91.94 102 ALA A O 1
ATOM 833 N N . GLU A 1 103 ? 3.948 0.005 -11.261 1.00 94.06 103 GLU A N 1
ATOM 834 C CA . GLU A 1 103 ? 4.117 -1.155 -12.151 1.00 94.06 103 GLU A CA 1
ATOM 835 C C . GLU A 1 103 ? 2.775 -1.878 -12.354 1.00 94.06 103 GLU A C 1
ATOM 837 O O . GLU A 1 103 ? 2.418 -2.206 -13.476 1.00 94.06 103 GLU A O 1
ATOM 842 N N . ILE A 1 104 ? 1.988 -2.058 -11.285 1.00 95.75 104 ILE A N 1
ATOM 843 C CA . ILE A 1 104 ? 0.670 -2.713 -11.354 1.00 95.75 104 ILE A CA 1
ATOM 844 C C . ILE A 1 104 ? -0.338 -1.844 -12.112 1.00 95.75 104 ILE A C 1
ATOM 846 O O . ILE A 1 104 ? -1.036 -2.335 -12.991 1.00 95.75 104 ILE A O 1
ATOM 850 N N . CYS A 1 105 ? -0.422 -0.553 -11.780 1.00 95.75 105 CYS A N 1
ATOM 851 C CA . CYS A 1 105 ? -1.330 0.385 -12.443 1.00 95.75 105 CYS A CA 1
ATOM 852 C C . CYS A 1 105 ? -1.034 0.523 -13.943 1.00 95.75 105 CYS A C 1
ATOM 854 O O . CYS A 1 105 ? -1.946 0.745 -14.735 1.00 95.75 105 CYS A O 1
ATOM 856 N N . ALA A 1 106 ? 0.241 0.416 -14.324 1.00 94.94 106 ALA A N 1
ATOM 857 C CA . ALA A 1 106 ? 0.675 0.558 -15.701 1.00 94.94 106 ALA A CA 1
ATOM 858 C C . ALA A 1 106 ? 0.753 -0.770 -16.463 1.00 94.94 106 ALA A C 1
ATOM 860 O O . ALA A 1 106 ? 1.013 -0.707 -17.655 1.00 94.94 106 ALA A O 1
ATOM 861 N N . LEU A 1 107 ? 0.521 -1.931 -15.842 1.00 96.50 107 LEU A N 1
ATOM 862 C CA . LEU A 1 107 ? 0.725 -3.237 -16.476 1.00 96.50 107 LEU A CA 1
ATOM 863 C C . LEU A 1 107 ? -0.126 -3.396 -17.750 1.00 96.50 107 LEU A C 1
ATOM 865 O O . LEU A 1 107 ? -1.336 -3.133 -17.733 1.00 96.50 107 LEU A O 1
ATOM 869 N N . ARG A 1 108 ? 0.513 -3.809 -18.849 1.00 97.06 108 ARG A N 1
ATOM 870 C CA . ARG A 1 108 ? -0.101 -3.949 -20.176 1.00 97.06 108 ARG A CA 1
ATOM 871 C C . ARG A 1 108 ? 0.019 -5.374 -20.698 1.00 97.06 108 ARG A C 1
ATOM 873 O O . ARG A 1 108 ? 0.950 -6.080 -20.327 1.00 97.06 108 ARG A O 1
ATOM 880 N N . TRP A 1 109 ? -0.915 -5.764 -21.560 1.00 97.75 109 TRP A N 1
ATOM 881 C CA . TRP A 1 109 ? -0.919 -7.085 -22.192 1.00 97.75 109 TRP A CA 1
ATOM 882 C C . TRP A 1 109 ? 0.215 -7.269 -23.204 1.00 97.75 109 TRP A C 1
ATOM 884 O O . TRP A 1 109 ? 0.752 -8.360 -23.302 1.00 97.75 109 TRP A O 1
ATOM 894 N N . ASP A 1 110 ? 0.646 -6.204 -23.888 1.00 96.62 110 ASP A N 1
ATOM 895 C CA . ASP A 1 110 ? 1.778 -6.246 -24.831 1.00 96.62 110 ASP A CA 1
ATOM 896 C C . ASP A 1 110 ? 3.146 -6.436 -24.149 1.00 96.62 110 ASP A C 1
ATOM 898 O O . ASP A 1 110 ? 4.157 -6.586 -24.824 1.00 96.62 110 ASP A O 1
ATOM 902 N N . TRP A 1 111 ? 3.189 -6.425 -22.814 1.00 95.94 111 TRP A N 1
ATOM 903 C CA . TRP A 1 111 ? 4.386 -6.727 -22.021 1.00 95.94 111 TRP A CA 1
ATOM 904 C C . TRP A 1 111 ? 4.451 -8.185 -21.575 1.00 95.94 111 TRP A C 1
ATOM 906 O O . TRP A 1 111 ? 5.417 -8.583 -20.923 1.00 95.94 111 TRP A O 1
ATOM 916 N N . GLU A 1 112 ? 3.402 -8.957 -21.836 1.00 96.00 112 GLU A N 1
ATOM 917 C CA . GLU A 1 112 ? 3.350 -10.363 -21.485 1.00 96.00 112 GLU A CA 1
ATOM 918 C C . GLU A 1 112 ? 4.111 -11.204 -22.505 1.00 96.00 112 GLU A C 1
ATOM 920 O O . GLU A 1 112 ? 3.942 -11.054 -23.713 1.00 96.00 112 GLU A O 1
ATOM 925 N N . VAL A 1 113 ? 4.934 -12.113 -21.998 1.00 92.69 113 VAL A N 1
ATOM 926 C CA . VAL A 1 113 ? 5.685 -13.081 -22.787 1.00 92.69 113 VAL A CA 1
ATOM 927 C C . VAL A 1 113 ? 5.270 -14.468 -22.322 1.00 92.69 113 VAL A C 1
ATOM 929 O O . VAL A 1 113 ? 5.438 -14.820 -21.150 1.00 92.69 113 VAL A O 1
ATOM 932 N N . GLU A 1 114 ? 4.693 -15.245 -23.234 1.00 90.75 114 GLU A N 1
ATOM 933 C CA . GLU A 1 114 ? 4.373 -16.645 -22.980 1.00 90.75 114 GLU A CA 1
ATOM 934 C C . GLU A 1 114 ? 5.654 -17.478 -22.888 1.00 90.75 114 GLU A C 1
ATOM 936 O O . GLU A 1 114 ? 6.615 -17.265 -23.625 1.00 90.75 114 GLU A O 1
ATOM 941 N N . VAL A 1 115 ? 5.647 -18.447 -21.975 1.00 86.44 115 VAL A N 1
ATOM 942 C CA . VAL A 1 115 ? 6.712 -19.435 -21.780 1.00 86.44 115 VAL A CA 1
ATOM 943 C C . VAL A 1 115 ? 6.063 -20.821 -21.883 1.00 86.44 115 VAL A C 1
ATOM 945 O O . VAL A 1 115 ? 5.707 -21.420 -20.855 1.00 86.44 115 VAL A O 1
ATOM 948 N N . PRO A 1 116 ? 5.811 -21.314 -23.114 1.00 84.56 116 PRO A N 1
ATOM 949 C CA . PRO A 1 116 ? 5.047 -22.539 -23.347 1.00 84.56 116 PRO A CA 1
ATOM 950 C C . PRO A 1 116 ? 5.639 -23.769 -22.654 1.00 84.56 116 PRO A C 1
ATOM 952 O O . PRO A 1 116 ? 4.892 -24.606 -22.151 1.00 84.56 116 PRO A O 1
ATOM 955 N N . GLU A 1 117 ? 6.967 -23.851 -22.539 1.00 81.12 117 GLU A N 1
ATOM 956 C CA . GLU A 1 117 ? 7.690 -24.965 -21.911 1.00 81.12 117 GLU A CA 1
ATOM 957 C C . GLU A 1 117 ? 7.336 -25.141 -20.428 1.00 81.12 117 GLU A C 1
ATOM 959 O O . GLU A 1 117 ? 7.469 -26.230 -19.875 1.00 81.12 117 GLU A O 1
ATOM 964 N N . MET A 1 118 ? 6.867 -24.073 -19.779 1.00 79.19 118 MET A N 1
ATOM 965 C CA . MET A 1 118 ? 6.437 -24.067 -18.378 1.00 79.19 118 MET A CA 1
ATOM 966 C C . MET A 1 118 ? 4.927 -23.903 -18.232 1.00 79.19 118 MET A C 1
ATOM 968 O O . MET A 1 118 ? 4.435 -23.755 -17.111 1.00 79.19 118 MET A O 1
ATOM 972 N N . ASN A 1 119 ? 4.196 -23.902 -19.354 1.00 84.06 119 ASN A N 1
ATOM 973 C CA . ASN A 1 119 ? 2.769 -23.623 -19.409 1.00 84.06 119 ASN A CA 1
ATOM 974 C C . ASN A 1 119 ? 2.429 -22.382 -18.570 1.00 84.06 119 ASN A C 1
ATOM 976 O O . ASN A 1 119 ? 1.585 -22.465 -17.686 1.00 84.06 119 ASN A O 1
ATOM 980 N N . THR A 1 120 ? 3.140 -21.266 -18.743 1.00 85.38 120 THR A N 1
ATOM 981 C CA . THR A 1 120 ? 2.928 -20.028 -17.972 1.00 85.38 120 THR A CA 1
ATOM 982 C C . THR A 1 120 ? 3.349 -18.807 -18.787 1.00 85.38 120 THR A C 1
ATOM 984 O O . THR A 1 120 ? 3.801 -18.939 -19.920 1.00 85.38 120 THR A O 1
ATOM 987 N N . SER A 1 121 ? 3.217 -17.618 -18.211 1.00 91.06 121 SER A N 1
ATOM 988 C CA . SER A 1 121 ? 3.712 -16.370 -18.783 1.00 91.06 121 SER A CA 1
ATOM 989 C C . SER A 1 121 ? 4.451 -15.532 -17.740 1.00 91.06 121 SER A C 1
ATOM 991 O O . SER A 1 121 ? 4.324 -15.726 -16.523 1.00 91.06 121 SER A O 1
ATOM 993 N N . VAL A 1 122 ? 5.252 -14.591 -18.228 1.00 93.75 122 VAL A N 1
ATOM 994 C CA . VAL A 1 122 ? 5.931 -13.560 -17.436 1.00 93.75 122 VAL A CA 1
ATOM 995 C C . VAL A 1 122 ? 5.643 -12.191 -18.041 1.00 93.75 122 VAL A C 1
ATOM 997 O O . VAL A 1 122 ? 5.267 -12.096 -19.203 1.00 93.75 122 VAL A O 1
ATOM 1000 N N . PHE A 1 123 ? 5.833 -11.114 -17.278 1.00 95.19 123 PHE A N 1
ATOM 1001 C CA . PHE A 1 123 ? 5.791 -9.760 -17.844 1.00 95.19 123 PHE A CA 1
ATOM 1002 C C . PHE A 1 123 ? 7.183 -9.141 -17.870 1.00 95.19 123 PHE A C 1
ATOM 1004 O O . PHE A 1 123 ? 7.899 -9.204 -16.871 1.00 95.19 123 PHE A O 1
ATOM 1011 N N . ILE A 1 124 ? 7.533 -8.473 -18.965 1.00 92.38 124 ILE A N 1
ATOM 1012 C CA . ILE A 1 124 ? 8.743 -7.655 -19.075 1.00 92.38 124 ILE A CA 1
ATOM 1013 C C . ILE A 1 124 ? 8.309 -6.193 -19.131 1.00 92.38 124 ILE A C 1
ATOM 1015 O O . ILE A 1 124 ? 7.813 -5.703 -20.141 1.00 92.38 124 ILE A O 1
ATOM 1019 N N . ILE A 1 125 ? 8.453 -5.486 -18.010 1.00 91.62 125 ILE A N 1
ATOM 1020 C CA . ILE A 1 125 ? 8.126 -4.061 -17.941 1.00 91.62 125 ILE A CA 1
ATOM 1021 C C . ILE A 1 125 ? 9.313 -3.266 -18.510 1.00 91.62 125 ILE A C 1
ATOM 1023 O O . ILE A 1 125 ? 10.413 -3.384 -17.955 1.00 91.62 125 ILE A O 1
ATOM 1027 N N . PRO A 1 126 ? 9.108 -2.424 -19.541 1.00 89.25 126 PRO A N 1
ATOM 1028 C CA . PRO A 1 126 ? 10.195 -1.673 -20.165 1.00 89.25 126 PRO A CA 1
ATOM 1029 C C . PRO A 1 126 ? 10.864 -0.694 -19.197 1.00 89.25 126 PRO A C 1
ATOM 1031 O O . PRO A 1 126 ? 10.207 -0.120 -18.323 1.00 89.25 126 PRO A O 1
ATOM 1034 N N . GLU A 1 127 ? 12.156 -0.432 -19.402 1.00 85.06 127 GLU A N 1
ATOM 1035 C CA . GLU A 1 127 ? 12.969 0.477 -18.577 1.00 85.06 127 GLU A CA 1
ATOM 1036 C C . GLU A 1 127 ? 12.353 1.876 -18.398 1.00 85.06 127 GLU A C 1
ATOM 1038 O O . GLU A 1 127 ? 12.440 2.462 -17.317 1.00 85.06 127 GLU A O 1
ATOM 1043 N N . THR A 1 128 ? 11.644 2.381 -19.415 1.00 83.06 128 THR A N 1
ATOM 1044 C CA . THR A 1 128 ? 10.962 3.686 -19.409 1.00 83.06 128 THR A CA 1
ATOM 1045 C C . THR A 1 128 ? 9.854 3.775 -18.357 1.00 83.06 128 THR A C 1
ATOM 1047 O O . THR A 1 128 ? 9.495 4.867 -17.914 1.00 83.06 128 THR A O 1
ATOM 1050 N N . PHE A 1 129 ? 9.342 2.629 -17.902 1.00 80.12 129 PHE A N 1
ATOM 1051 C CA . PHE A 1 129 ? 8.311 2.512 -16.871 1.00 80.12 129 PHE A CA 1
ATOM 1052 C C . PHE A 1 129 ? 8.876 2.083 -15.506 1.00 80.12 129 PHE A C 1
ATOM 1054 O O . PHE A 1 129 ? 8.120 1.934 -14.538 1.00 80.12 129 PHE A O 1
ATOM 1061 N N . VAL A 1 130 ? 10.201 1.931 -15.382 1.00 77.19 130 VAL A N 1
ATOM 1062 C CA . VAL A 1 130 ? 10.878 1.492 -14.157 1.00 77.19 130 VAL A CA 1
ATOM 1063 C C . VAL A 1 130 ? 11.771 2.603 -13.610 1.00 77.19 130 VAL A C 1
ATOM 1065 O O . VAL A 1 130 ? 12.585 3.206 -14.296 1.00 77.19 130 VAL A O 1
ATOM 1068 N N . LYS A 1 131 ? 11.688 2.846 -12.297 1.00 66.81 131 LYS A N 1
ATOM 1069 C CA . LYS A 1 131 ? 12.409 3.942 -11.619 1.00 66.81 131 LYS A CA 1
ATOM 1070 C C . LYS A 1 131 ? 13.946 3.899 -11.766 1.00 66.81 131 LYS A C 1
ATOM 1072 O O . LYS A 1 131 ? 14.599 4.901 -11.486 1.00 66.81 131 LYS A O 1
ATOM 1077 N N . ASN A 1 132 ? 14.517 2.748 -12.113 1.00 66.56 132 ASN A N 1
ATOM 1078 C CA . ASN A 1 132 ? 15.962 2.536 -12.141 1.00 66.56 132 ASN A CA 1
ATOM 1079 C C . ASN A 1 132 ? 16.558 2.513 -13.557 1.00 66.56 132 ASN A C 1
ATOM 1081 O O . ASN A 1 132 ? 17.772 2.384 -13.639 1.00 66.56 132 ASN A O 1
ATOM 1085 N N . GLY A 1 133 ? 15.745 2.648 -14.615 1.00 69.56 133 GLY A N 1
ATOM 1086 C CA . GLY A 1 133 ? 16.230 2.566 -15.999 1.00 69.56 133 GLY A CA 1
ATOM 1087 C C . GLY A 1 133 ? 16.740 1.177 -16.390 1.00 69.56 133 GLY A C 1
ATOM 1088 O O . GLY A 1 133 ? 17.639 1.073 -17.202 1.00 69.56 133 GLY A O 1
ATOM 1089 N N . GLU A 1 134 ? 16.208 0.127 -15.763 1.00 75.19 134 GLU A N 1
ATOM 1090 C CA . GLU A 1 134 ? 16.478 -1.273 -16.099 1.00 75.19 134 GLU A CA 1
ATOM 1091 C C . GLU A 1 134 ? 15.123 -1.956 -16.294 1.00 75.19 134 GLU A C 1
ATOM 1093 O O . GLU A 1 134 ? 14.172 -1.655 -15.555 1.00 75.19 134 GLU A O 1
ATOM 1098 N N . GLU A 1 135 ? 15.025 -2.851 -17.277 1.00 83.50 135 GLU A N 1
ATOM 1099 C CA . GLU A 1 135 ? 13.826 -3.660 -17.492 1.00 83.50 135 GLU A CA 1
ATOM 1100 C C . GLU A 1 135 ? 13.455 -4.450 -16.234 1.00 83.50 135 GLU A C 1
ATOM 1102 O O . GLU A 1 135 ? 14.294 -4.844 -15.420 1.00 83.50 135 GLU A O 1
ATOM 1107 N N . ARG A 1 136 ? 12.157 -4.683 -16.052 1.00 88.56 136 ARG A N 1
ATOM 1108 C CA . ARG A 1 136 ? 11.626 -5.362 -14.872 1.00 88.56 136 ARG A CA 1
ATOM 1109 C C . ARG A 1 136 ? 10.873 -6.620 -15.286 1.00 88.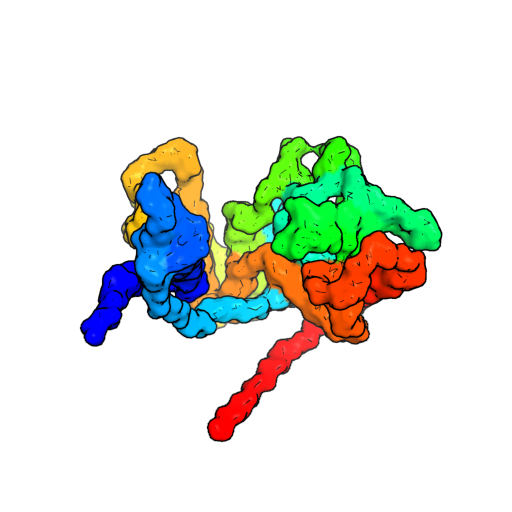56 136 ARG A C 1
ATOM 1111 O O . ARG A 1 136 ? 9.701 -6.549 -15.646 1.00 88.56 136 ARG A O 1
ATOM 1118 N N . LEU A 1 137 ? 11.523 -7.773 -15.116 1.00 90.88 137 LEU A N 1
ATOM 1119 C CA . LEU A 1 137 ? 10.875 -9.085 -15.177 1.00 90.88 137 LEU A CA 1
ATOM 1120 C C . LEU A 1 137 ? 9.908 -9.247 -14.002 1.00 90.88 137 LEU A C 1
ATOM 1122 O O . LEU A 1 137 ? 10.307 -9.107 -12.848 1.00 90.88 137 LEU A O 1
ATOM 1126 N N . VAL A 1 138 ? 8.653 -9.587 -14.263 1.00 94.25 138 VAL A N 1
ATOM 1127 C CA . VAL A 1 138 ? 7.654 -9.950 -13.259 1.00 94.25 138 VAL A CA 1
ATOM 1128 C C . VAL A 1 138 ? 7.264 -11.402 -13.477 1.00 94.25 138 VAL A C 1
ATOM 1130 O O . VAL A 1 138 ? 6.583 -11.745 -14.440 1.00 94.25 138 VAL A O 1
ATOM 1133 N N . VAL A 1 139 ? 7.680 -12.240 -12.535 1.00 93.88 139 VAL A N 1
ATOM 1134 C CA . VAL A 1 139 ? 7.320 -13.654 -12.496 1.00 93.88 139 VAL A CA 1
ATOM 1135 C C . VAL A 1 139 ? 5.956 -13.830 -11.835 1.00 93.88 139 VAL A C 1
ATOM 1137 O O . VAL A 1 139 ? 5.659 -13.197 -10.814 1.00 93.88 139 VAL A O 1
ATOM 1140 N N . LEU A 1 140 ? 5.133 -14.701 -12.414 1.00 94.50 140 LEU A N 1
ATOM 1141 C CA . LEU A 1 140 ? 3.812 -15.038 -11.904 1.00 94.50 140 LEU A CA 1
ATOM 1142 C C . LEU A 1 140 ? 3.881 -16.343 -11.111 1.00 94.50 140 LEU A C 1
ATOM 1144 O O . LEU A 1 140 ? 4.159 -17.404 -11.659 1.00 94.50 140 LEU A O 1
ATOM 1148 N N . ASN A 1 141 ? 3.596 -16.260 -9.814 1.00 94.62 141 ASN A N 1
ATOM 1149 C CA . ASN A 1 141 ? 3.236 -17.443 -9.040 1.00 94.62 141 ASN A CA 1
ATOM 1150 C C . ASN A 1 141 ? 1.782 -17.857 -9.352 1.00 94.62 141 ASN A C 1
ATOM 1152 O O . ASN A 1 141 ? 1.041 -17.089 -9.969 1.00 94.62 141 ASN A O 1
ATOM 1156 N N . ASP A 1 142 ? 1.339 -19.024 -8.890 1.00 93.00 142 ASP A N 1
ATOM 1157 C CA . ASP A 1 142 ? 0.027 -19.595 -9.235 1.00 93.00 142 ASP A CA 1
ATOM 1158 C C . ASP A 1 142 ? -1.138 -18.644 -8.914 1.00 93.00 142 ASP A C 1
ATOM 1160 O O . ASP A 1 142 ? -2.085 -18.495 -9.689 1.00 93.00 142 ASP A O 1
ATOM 1164 N N . VAL A 1 143 ? -1.049 -17.933 -7.783 1.00 94.38 143 VAL A N 1
ATOM 1165 C CA . VAL A 1 143 ? -2.064 -16.952 -7.373 1.00 94.38 143 VAL A CA 1
ATOM 1166 C C . VAL A 1 143 ? -2.037 -15.722 -8.279 1.00 94.38 143 VAL A C 1
ATOM 1168 O O . VAL A 1 143 ? -3.091 -15.239 -8.686 1.00 94.38 143 VAL A O 1
ATOM 1171 N N . ALA A 1 144 ? -0.853 -15.193 -8.590 1.00 95.88 144 ALA A N 1
ATOM 1172 C CA . ALA A 1 144 ? -0.699 -14.054 -9.487 1.00 95.88 144 ALA A CA 1
ATOM 1173 C C . ALA A 1 144 ? -1.201 -14.401 -10.893 1.00 95.88 144 ALA A C 1
ATOM 1175 O O . ALA A 1 144 ? -1.970 -13.627 -11.454 1.00 95.88 144 ALA A O 1
ATOM 1176 N N . ARG A 1 145 ? -0.858 -15.585 -11.407 1.00 94.81 145 ARG A N 1
ATOM 1177 C CA . ARG A 1 145 ? -1.338 -16.099 -12.690 1.00 94.81 145 ARG A CA 1
ATOM 1178 C C . ARG A 1 145 ? -2.860 -16.204 -12.726 1.00 94.81 145 ARG A C 1
ATOM 1180 O O . ARG A 1 145 ? -3.478 -15.667 -13.634 1.00 94.81 145 ARG A O 1
ATOM 1187 N N . SER A 1 146 ? -3.480 -16.801 -11.707 1.00 94.50 146 SER A N 1
ATOM 1188 C CA . SER A 1 146 ? -4.946 -16.888 -11.620 1.00 94.50 146 SER A CA 1
ATOM 1189 C C . SER A 1 146 ? -5.625 -15.509 -11.669 1.00 94.50 146 SER A C 1
ATOM 1191 O O . SER A 1 146 ? -6.682 -15.356 -12.282 1.00 94.50 146 SER A O 1
ATOM 1193 N N . ILE A 1 147 ? -5.009 -14.480 -11.074 1.00 95.75 147 ILE A N 1
ATOM 1194 C CA . ILE A 1 147 ? -5.520 -13.103 -11.147 1.00 95.75 147 ILE A CA 1
ATOM 1195 C C . ILE A 1 147 ? -5.418 -12.550 -12.568 1.00 95.75 147 ILE A C 1
ATOM 1197 O O . ILE A 1 147 ? -6.384 -11.937 -13.024 1.00 95.75 147 ILE A O 1
ATOM 1201 N N . ILE A 1 148 ? -4.271 -12.745 -13.230 1.00 96.12 148 ILE A N 1
ATOM 1202 C CA . ILE A 1 148 ? -4.027 -12.305 -14.611 1.00 96.12 148 ILE A CA 1
ATOM 1203 C C . ILE A 1 148 ? -5.049 -12.940 -15.554 1.00 96.12 148 ILE A C 1
ATOM 1205 O O . ILE A 1 148 ? -5.727 -12.215 -16.277 1.00 96.12 148 ILE A O 1
ATOM 1209 N N . GLU A 1 149 ? -5.264 -14.252 -15.460 1.00 95.12 149 GLU A N 1
ATOM 1210 C CA . GLU A 1 149 ? -6.274 -14.936 -16.272 1.00 95.12 149 GLU A CA 1
ATOM 1211 C C . GLU A 1 149 ? -7.685 -14.393 -16.015 1.00 95.12 149 GLU A C 1
ATOM 1213 O O . GLU A 1 149 ? -8.434 -14.112 -16.948 1.00 95.12 149 GLU A O 1
ATOM 1218 N N . GLY A 1 150 ? -8.026 -14.099 -14.757 1.00 94.31 150 GLY A N 1
ATOM 1219 C CA . GLY A 1 150 ? -9.292 -13.445 -14.421 1.00 94.31 150 GLY A CA 1
ATOM 1220 C C . GLY A 1 150 ? -9.428 -11.996 -14.918 1.00 94.31 150 GLY A C 1
ATOM 1221 O O . GLY A 1 150 ? -10.516 -11.425 -14.814 1.00 94.31 150 GLY A O 1
ATOM 1222 N N . GLN A 1 151 ? -8.353 -11.359 -15.400 1.00 95.50 151 GLN A N 1
ATOM 1223 C CA . GLN A 1 151 ? -8.400 -10.022 -16.010 1.00 95.50 151 GLN A CA 1
ATOM 1224 C C . GLN A 1 151 ? -8.586 -10.050 -17.535 1.00 95.50 151 GLN A C 1
ATOM 1226 O O . GLN A 1 151 ? -8.895 -9.007 -18.119 1.00 95.50 151 GLN A O 1
ATOM 1231 N N . ARG A 1 152 ? -8.427 -11.208 -18.188 1.00 95.25 152 ARG A N 1
ATOM 1232 C CA . ARG A 1 152 ? -8.569 -11.337 -19.645 1.00 95.25 152 ARG A CA 1
ATOM 1233 C C . ARG A 1 152 ? -9.933 -10.835 -20.117 1.00 95.25 152 ARG A C 1
ATOM 1235 O O . ARG A 1 152 ? -10.946 -10.998 -19.442 1.00 95.25 152 ARG A O 1
ATOM 1242 N N . GLY A 1 153 ? -9.948 -10.187 -21.279 1.00 94.69 153 GLY A N 1
ATOM 1243 C CA . GLY A 1 153 ? -11.168 -9.662 -21.898 1.00 94.69 153 GLY A CA 1
ATOM 1244 C C . GLY A 1 153 ? -11.763 -8.407 -21.243 1.00 94.69 153 GLY A C 1
ATOM 1245 O O . GLY A 1 153 ? -12.664 -7.810 -21.821 1.00 94.69 153 GLY A O 1
ATOM 1246 N N . GLN A 1 154 ? -11.265 -7.948 -20.085 1.00 94.31 154 GLN A N 1
ATOM 1247 C CA . GLN A 1 154 ? -11.808 -6.745 -19.434 1.00 94.31 154 GLN A CA 1
ATOM 1248 C C . GLN A 1 154 ? -11.374 -5.436 -20.111 1.00 94.31 154 GLN A C 1
ATOM 1250 O O . GLN A 1 154 ? -12.084 -4.433 -20.022 1.00 94.31 154 GLN A O 1
ATOM 1255 N N . HIS A 1 155 ? -10.199 -5.420 -20.744 1.00 96.94 155 HIS A N 1
ATOM 1256 C CA . HIS A 1 155 ? -9.670 -4.262 -21.463 1.00 96.94 155 HIS A CA 1
ATOM 1257 C C . HIS A 1 155 ? -8.595 -4.700 -22.476 1.00 96.94 155 HIS A C 1
ATOM 1259 O O . HIS A 1 155 ? -7.787 -5.564 -22.134 1.00 96.94 155 HIS A O 1
ATOM 1265 N N . PRO A 1 156 ? -8.530 -4.095 -23.681 1.00 95.94 156 PRO A N 1
ATOM 1266 C CA . PRO A 1 156 ? -7.616 -4.524 -24.748 1.00 95.94 156 PRO A CA 1
ATOM 1267 C C . PRO A 1 156 ? -6.131 -4.269 -24.452 1.00 95.94 156 PRO A C 1
ATOM 1269 O O . PRO A 1 156 ? -5.293 -5.067 -24.841 1.00 95.94 156 PRO A O 1
ATOM 1272 N N . GLU A 1 157 ? -5.789 -3.177 -23.756 1.00 96.69 157 GLU A N 1
ATOM 1273 C CA . GLU A 1 157 ? -4.379 -2.826 -23.489 1.00 96.69 157 GLU A CA 1
ATOM 1274 C C . GLU A 1 157 ? -3.898 -3.036 -22.045 1.00 96.69 157 GLU A C 1
ATOM 1276 O O . GLU A 1 157 ? -2.752 -3.419 -21.829 1.00 96.69 157 GLU A O 1
ATOM 1281 N N . ARG A 1 158 ? -4.723 -2.721 -21.037 1.00 97.06 158 ARG A N 1
ATOM 1282 C CA . ARG A 1 158 ? -4.349 -2.724 -19.616 1.00 97.06 158 ARG A CA 1
ATOM 1283 C C . ARG A 1 158 ? -4.830 -3.990 -18.931 1.00 97.06 158 ARG A C 1
ATOM 1285 O O . ARG A 1 158 ? -5.986 -4.365 -19.086 1.00 97.06 158 ARG A O 1
ATOM 1292 N N . VAL A 1 159 ? -3.980 -4.548 -18.075 1.00 97.44 159 VAL A N 1
ATOM 1293 C CA . VAL A 1 159 ? -4.335 -5.721 -17.266 1.00 97.44 159 VAL A CA 1
ATOM 1294 C C . VAL A 1 159 ? -5.324 -5.348 -16.161 1.00 97.44 159 VAL A C 1
ATOM 1296 O O . VAL A 1 159 ? -6.329 -6.020 -15.974 1.00 97.44 159 VAL A O 1
ATOM 1299 N N . PHE A 1 160 ? -5.078 -4.258 -15.427 1.00 97.25 160 PHE A N 1
ATOM 1300 C CA . PHE A 1 160 ? -5.934 -3.856 -14.307 1.00 97.25 160 PHE A CA 1
ATOM 1301 C C . PHE A 1 160 ? -6.777 -2.627 -14.640 1.00 97.25 160 PHE A C 1
ATOM 1303 O O . PHE A 1 160 ? -6.261 -1.524 -14.848 1.00 97.25 160 PHE A O 1
ATOM 1310 N N . VAL A 1 161 ? -8.096 -2.807 -14.604 1.00 96.44 161 VAL A N 1
ATOM 1311 C CA . VAL A 1 161 ? -9.077 -1.748 -14.853 1.00 96.44 161 VAL A CA 1
ATOM 1312 C C . VAL A 1 161 ? -10.140 -1.685 -13.763 1.00 96.44 161 VAL A C 1
ATOM 1314 O O . VAL A 1 161 ? -10.336 -2.605 -12.971 1.00 96.44 161 VAL A O 1
ATOM 1317 N N . SER A 1 162 ? -10.836 -0.556 -13.701 1.00 95.19 162 SER A N 1
ATOM 1318 C CA . SER A 1 162 ? -12.008 -0.355 -12.859 1.00 95.19 162 SER A CA 1
ATOM 1319 C C . SER A 1 162 ? -13.086 0.308 -13.698 1.00 95.19 162 SER A C 1
ATOM 1321 O O . SER A 1 162 ? -12.871 1.395 -14.235 1.00 95.19 162 SER A O 1
ATOM 1323 N N . ARG A 1 163 ? -14.237 -0.362 -13.843 1.00 91.81 163 ARG A N 1
ATOM 1324 C CA . ARG A 1 163 ? -15.350 0.098 -14.697 1.00 91.81 163 ARG A CA 1
ATOM 1325 C C . ARG A 1 163 ? -14.882 0.443 -16.123 1.00 91.81 163 ARG A C 1
ATOM 1327 O O . ARG A 1 163 ? -15.166 1.527 -16.627 1.00 91.81 163 ARG A O 1
ATOM 1334 N N . GLY A 1 164 ? -14.086 -0.447 -16.721 1.00 92.00 164 GLY A N 1
ATOM 1335 C CA . GLY A 1 164 ? -13.545 -0.296 -18.078 1.00 92.00 164 GLY A CA 1
ATOM 1336 C C . GLY A 1 164 ? -12.457 0.771 -18.243 1.00 92.00 164 GLY A C 1
ATOM 1337 O O . GLY A 1 164 ? -12.012 1.002 -19.359 1.00 92.00 164 GLY A O 1
ATOM 1338 N N . ARG A 1 165 ? -12.013 1.436 -17.165 1.00 94.50 165 ARG A N 1
ATOM 1339 C CA . ARG A 1 165 ? -10.970 2.472 -17.226 1.00 94.50 165 ARG A CA 1
ATOM 1340 C C . ARG A 1 165 ? -9.689 2.039 -16.508 1.00 94.50 165 ARG A C 1
ATOM 1342 O O . ARG A 1 165 ? -9.785 1.395 -15.460 1.00 94.50 165 ARG A O 1
ATOM 1349 N N . PRO A 1 166 ? -8.503 2.441 -16.998 1.00 93.94 166 PRO A N 1
ATOM 1350 C CA . PRO A 1 166 ? -7.239 2.186 -16.312 1.00 93.94 166 PRO A CA 1
ATOM 1351 C C . PRO A 1 166 ? -7.225 2.742 -14.883 1.00 93.94 166 PRO A C 1
ATOM 1353 O O . PRO A 1 166 ? -7.708 3.847 -14.614 1.00 93.94 166 PRO A O 1
ATOM 1356 N N . VAL A 1 167 ? -6.650 1.980 -13.952 1.00 93.75 167 VAL A N 1
ATOM 1357 C CA . VAL A 1 167 ? -6.508 2.408 -12.555 1.00 93.75 167 VAL A CA 1
ATOM 1358 C C . VAL A 1 167 ? -5.211 3.196 -12.390 1.00 93.75 167 VAL A C 1
ATOM 1360 O O . VAL A 1 167 ? -4.129 2.631 -12.427 1.00 93.75 167 VAL A O 1
ATOM 1363 N N . ASN A 1 168 ? -5.309 4.500 -12.121 1.00 90.88 168 ASN A N 1
ATOM 1364 C CA . ASN A 1 168 ? -4.129 5.370 -11.971 1.00 90.88 168 ASN A CA 1
ATOM 1365 C C . ASN A 1 168 ? -3.476 5.317 -10.575 1.00 90.88 168 ASN A C 1
ATOM 1367 O O . ASN A 1 168 ? -2.409 5.889 -10.359 1.00 90.88 168 ASN A O 1
ATOM 1371 N N . GLY A 1 169 ? -4.112 4.668 -9.598 1.00 94.31 169 GLY A N 1
ATOM 1372 C CA . GLY A 1 169 ? -3.586 4.582 -8.238 1.00 94.31 169 GLY A CA 1
ATOM 1373 C C . GLY A 1 169 ? -4.416 3.685 -7.329 1.00 94.31 169 GLY A C 1
ATOM 1374 O O . GLY A 1 169 ? -5.637 3.838 -7.220 1.00 94.31 169 GLY A O 1
ATOM 1375 N N . ILE A 1 170 ? -3.729 2.791 -6.624 1.00 95.44 170 ILE A N 1
ATOM 1376 C CA . ILE A 1 170 ? -4.308 1.870 -5.647 1.00 95.44 170 ILE A CA 1
ATOM 1377 C C . ILE A 1 170 ? -4.474 2.590 -4.302 1.00 95.44 170 ILE A C 1
ATOM 1379 O O . ILE A 1 170 ? -5.510 2.458 -3.663 1.00 95.44 170 ILE A O 1
ATOM 1383 N N . ASN A 1 171 ? -3.514 3.418 -3.870 1.00 93.50 171 ASN A N 1
ATOM 1384 C CA . ASN A 1 171 ? -3.514 4.131 -2.580 1.00 93.50 171 ASN A CA 1
ATOM 1385 C C . ASN A 1 171 ? -4.439 5.376 -2.560 1.00 93.50 171 ASN A C 1
ATOM 1387 O O . ASN A 1 171 ? -4.110 6.440 -2.013 1.00 93.50 171 ASN A O 1
ATOM 1391 N N . ASN A 1 172 ? -5.612 5.243 -3.170 1.00 91.75 172 ASN A N 1
ATOM 1392 C CA . ASN A 1 172 ? -6.651 6.259 -3.272 1.00 91.75 172 ASN A CA 1
ATOM 1393 C C . ASN A 1 172 ? -7.517 6.333 -1.992 1.00 91.75 172 ASN A C 1
ATOM 1395 O O . ASN A 1 172 ? -7.181 5.773 -0.942 1.00 91.75 172 ASN A O 1
ATOM 1399 N N . LEU A 1 173 ? -8.615 7.094 -2.040 1.00 89.38 173 LEU A N 1
ATOM 1400 C CA . LEU A 1 173 ? -9.516 7.267 -0.897 1.00 89.38 173 LEU A CA 1
ATOM 1401 C C . LEU A 1 173 ? -10.171 5.944 -0.467 1.00 89.38 173 LEU A C 1
ATOM 1403 O O . LEU A 1 173 ? -10.237 5.673 0.733 1.00 89.38 173 LEU A O 1
ATOM 1407 N N . SER A 1 174 ? -10.573 5.105 -1.425 1.00 92.00 174 SER A N 1
ATOM 1408 C CA . SER A 1 174 ? -11.171 3.791 -1.170 1.00 92.00 174 SER A CA 1
ATOM 1409 C C . SER A 1 174 ? -10.201 2.866 -0.441 1.00 92.00 174 SER A C 1
ATOM 1411 O O . SER A 1 174 ? -10.581 2.277 0.564 1.00 92.00 174 SER A O 1
ATOM 1413 N N . TRP A 1 175 ? -8.923 2.823 -0.837 1.00 95.69 175 TRP A N 1
ATOM 1414 C CA . TRP A 1 175 ? -7.893 2.087 -0.088 1.00 95.69 175 TRP A CA 1
ATOM 1415 C C . TRP A 1 175 ? -7.729 2.600 1.342 1.00 95.69 175 TRP A C 1
ATOM 1417 O O . TRP A 1 175 ? -7.704 1.823 2.297 1.00 95.69 175 TRP A O 1
ATOM 1427 N N . LYS A 1 176 ? -7.620 3.926 1.510 1.00 94.88 176 LYS A N 1
ATOM 1428 C CA . LYS A 1 176 ? -7.412 4.554 2.826 1.00 94.88 176 LYS A CA 1
ATOM 1429 C C . LYS A 1 176 ? -8.577 4.304 3.780 1.00 94.88 176 LYS A C 1
ATOM 1431 O O . LYS A 1 176 ? -8.326 4.149 4.972 1.00 94.88 176 LYS A O 1
ATOM 1436 N N . ARG A 1 177 ? -9.810 4.272 3.272 1.00 93.88 177 ARG A N 1
ATOM 1437 C CA . ARG A 1 177 ? -11.009 3.919 4.043 1.00 93.88 177 ARG A CA 1
ATOM 1438 C C . ARG A 1 177 ? -11.074 2.419 4.305 1.00 93.88 177 ARG A C 1
ATOM 1440 O O . ARG A 1 177 ? -11.201 2.027 5.460 1.00 93.88 177 ARG A O 1
ATOM 1447 N N . GLY A 1 178 ? -10.894 1.603 3.266 1.00 95.81 178 GLY A N 1
ATOM 1448 C CA . GLY A 1 178 ? -10.953 0.143 3.334 1.00 95.81 178 GLY A CA 1
ATOM 1449 C C . GLY A 1 178 ? -10.010 -0.434 4.384 1.00 95.81 178 GLY A C 1
ATOM 1450 O O . GLY A 1 178 ? -10.435 -1.233 5.204 1.00 95.81 178 GLY A O 1
ATOM 1451 N N . ARG A 1 179 ? -8.765 0.052 4.479 1.00 97.25 179 ARG A N 1
ATOM 1452 C CA . ARG A 1 179 ? -7.829 -0.407 5.525 1.00 97.25 179 ARG A CA 1
ATOM 1453 C C . ARG A 1 179 ? -8.234 -0.039 6.960 1.00 97.25 179 ARG A C 1
ATOM 1455 O O . ARG A 1 179 ? -7.868 -0.752 7.886 1.00 97.25 179 ARG A O 1
ATOM 1462 N N . ILE A 1 180 ? -8.943 1.076 7.161 1.00 97.88 180 ILE A N 1
ATOM 1463 C CA . ILE A 1 180 ? -9.436 1.475 8.489 1.00 97.88 180 ILE A CA 1
ATOM 1464 C C . ILE A 1 180 ? -10.602 0.566 8.867 1.00 97.88 180 ILE A C 1
ATOM 1466 O O . ILE A 1 180 ? -10.630 0.035 9.970 1.00 97.88 180 ILE A O 1
ATOM 1470 N N . VAL A 1 181 ? -11.527 0.339 7.930 1.00 97.12 181 VAL A N 1
ATOM 1471 C CA . VAL A 1 181 ? -12.656 -0.578 8.128 1.00 97.12 181 VAL A CA 1
ATOM 1472 C C . VAL A 1 181 ? -12.165 -2.012 8.343 1.00 97.12 181 VAL A C 1
ATOM 1474 O O . VAL A 1 181 ? -12.652 -2.678 9.246 1.00 97.12 181 VAL A O 1
ATOM 1477 N N . ALA A 1 182 ? -11.147 -2.457 7.605 1.00 97.88 182 ALA A N 1
ATOM 1478 C CA . ALA A 1 182 ? -10.505 -3.755 7.803 1.00 97.88 182 ALA A CA 1
ATOM 1479 C C . ALA A 1 182 ? -9.889 -3.897 9.197 1.00 97.88 182 ALA A C 1
ATOM 1481 O O . ALA A 1 182 ? -10.040 -4.938 9.827 1.00 97.88 182 ALA A O 1
ATOM 1482 N N . ALA A 1 183 ? -9.228 -2.852 9.703 1.00 98.06 183 ALA A N 1
ATOM 1483 C CA . ALA A 1 183 ? -8.706 -2.860 11.064 1.00 98.06 183 ALA A CA 1
ATOM 1484 C C . ALA A 1 183 ? -9.832 -2.932 12.107 1.00 98.06 183 ALA A C 1
ATOM 1486 O O . ALA A 1 183 ? -9.720 -3.710 13.044 1.00 98.06 183 ALA A O 1
ATOM 1487 N N . LEU A 1 184 ? -10.933 -2.194 11.926 1.00 97.94 184 LEU A N 1
ATOM 1488 C CA . LEU A 1 184 ? -12.102 -2.288 12.812 1.00 97.94 184 LEU A CA 1
ATOM 1489 C C . LEU A 1 184 ? -12.772 -3.665 12.756 1.00 97.94 184 LEU A C 1
ATOM 1491 O O . LEU A 1 184 ? -13.171 -4.176 13.793 1.00 97.94 184 LEU A O 1
ATOM 1495 N N . ALA A 1 185 ? -12.877 -4.272 11.572 1.00 97.56 185 ALA A N 1
ATOM 1496 C CA . ALA A 1 185 ? -13.384 -5.634 11.422 1.00 97.56 185 ALA A CA 1
ATOM 1497 C C . ALA A 1 185 ? -12.495 -6.637 12.171 1.00 97.56 185 ALA A C 1
ATOM 1499 O O . ALA A 1 185 ? -13.002 -7.455 12.920 1.00 97.56 185 ALA A O 1
ATOM 1500 N N . HIS A 1 186 ? -11.173 -6.504 12.054 1.00 97.62 186 HIS A N 1
ATOM 1501 C CA . HIS A 1 186 ? -10.234 -7.349 12.791 1.00 97.62 186 HIS A CA 1
ATOM 1502 C C . HIS A 1 186 ? -10.314 -7.130 14.312 1.00 97.62 186 HIS A C 1
ATOM 1504 O O . HIS A 1 186 ? -10.190 -8.076 15.078 1.00 97.62 186 HIS A O 1
ATOM 1510 N N . ILE A 1 187 ? -10.561 -5.897 14.766 1.00 97.56 187 ILE A N 1
ATOM 1511 C CA . ILE A 1 187 ? -10.787 -5.616 16.190 1.00 97.56 187 ILE A CA 1
ATOM 1512 C C . ILE A 1 187 ? -12.072 -6.293 16.686 1.00 97.56 187 ILE A C 1
ATOM 1514 O O . ILE A 1 187 ? -12.071 -6.843 17.783 1.00 97.56 187 ILE A O 1
ATOM 1518 N N . ARG A 1 188 ? -13.152 -6.277 15.894 1.00 96.56 188 ARG A N 1
ATOM 1519 C CA . ARG A 1 188 ? -14.422 -6.932 16.257 1.00 96.56 188 ARG A CA 1
ATOM 1520 C C . ARG A 1 188 ? -14.281 -8.440 16.445 1.00 96.56 188 ARG A C 1
ATOM 1522 O O . ARG A 1 188 ? -14.960 -8.982 17.303 1.00 96.56 188 ARG A O 1
ATOM 1529 N N . ASP A 1 189 ? -13.375 -9.070 15.704 1.00 95.69 189 ASP A N 1
ATOM 1530 C CA . ASP A 1 189 ? -13.060 -10.497 15.831 1.00 95.69 189 ASP A CA 1
ATOM 1531 C C . ASP A 1 189 ? -12.126 -10.801 17.028 1.00 95.69 189 ASP A C 1
ATOM 1533 O O . ASP A 1 189 ? -11.785 -11.959 17.254 1.00 95.69 189 ASP A O 1
ATOM 1537 N N . SER A 1 190 ? -11.666 -9.791 17.781 1.00 94.00 190 SER A N 1
ATOM 1538 C CA . SER A 1 190 ? -10.772 -9.989 18.932 1.00 94.00 190 SER A CA 1
ATOM 1539 C C . SER A 1 190 ? -11.534 -10.164 20.248 1.00 94.00 190 SER A C 1
ATOM 1541 O O . SER A 1 190 ? -12.521 -9.471 20.492 1.00 94.00 190 SER A O 1
ATOM 1543 N N . ASP A 1 191 ? -11.000 -10.999 21.144 1.00 92.56 191 ASP A N 1
ATOM 1544 C CA . ASP A 1 191 ? -11.598 -11.308 22.458 1.00 92.56 191 ASP A CA 1
ATOM 1545 C C . ASP A 1 191 ? -11.789 -10.077 23.363 1.00 92.56 191 ASP A C 1
ATOM 1547 O O . ASP A 1 191 ? -12.627 -10.056 24.262 1.00 92.56 191 ASP A O 1
ATOM 1551 N N . ASP A 1 192 ? -11.006 -9.022 23.132 1.00 93.81 192 ASP A N 1
ATOM 1552 C CA . ASP A 1 192 ? -11.045 -7.795 23.922 1.00 93.81 192 ASP A CA 1
ATOM 1553 C C . ASP A 1 192 ? -12.225 -6.874 23.537 1.00 93.81 192 ASP A C 1
ATOM 1555 O O . ASP A 1 192 ? -12.444 -5.868 24.219 1.00 93.81 192 ASP A O 1
ATOM 1559 N N . CYS A 1 193 ? -12.947 -7.142 22.439 1.00 9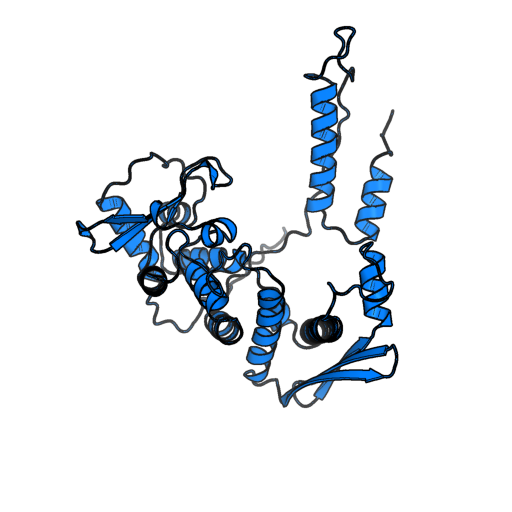5.81 193 CYS A N 1
ATOM 1560 C CA . CYS A 1 193 ? -13.946 -6.240 21.857 1.00 95.81 193 CYS A CA 1
ATOM 1561 C C . CYS A 1 193 ? -15.387 -6.692 22.141 1.00 95.81 193 CYS A C 1
ATOM 1563 O O . CYS A 1 193 ? -15.823 -7.740 21.685 1.00 95.81 193 CYS A O 1
ATOM 1565 N N . GLY A 1 194 ? -16.172 -5.843 22.810 1.00 93.50 194 GLY A N 1
ATOM 1566 C CA . GLY A 1 194 ? -17.606 -6.063 23.062 1.00 93.50 194 GLY A CA 1
ATOM 1567 C C . GLY A 1 194 ? -18.547 -5.384 22.057 1.00 93.50 194 GLY A C 1
ATOM 1568 O O . GLY A 1 194 ? -19.747 -5.325 22.293 1.00 93.50 194 GLY A O 1
ATOM 1569 N N . GLY A 1 195 ? -18.012 -4.816 20.972 1.00 94.94 195 GLY A N 1
ATOM 1570 C CA . GLY A 1 195 ? -18.777 -4.112 19.938 1.00 94.94 195 GLY A CA 1
ATOM 1571 C C . GLY A 1 195 ? -18.159 -2.764 19.577 1.00 94.94 195 GLY A C 1
ATOM 1572 O O . GLY A 1 195 ? -17.490 -2.135 20.400 1.00 94.94 195 GLY A O 1
ATOM 1573 N N . ILE A 1 196 ? -18.353 -2.334 18.327 1.00 97.12 196 ILE A N 1
ATOM 1574 C CA . ILE A 1 196 ? -17.923 -1.020 17.829 1.00 97.12 196 ILE A CA 1
ATOM 1575 C C . ILE A 1 196 ? -18.976 -0.482 16.876 1.00 97.12 196 ILE A C 1
ATOM 1577 O O . ILE A 1 196 ? -19.249 -1.101 15.839 1.00 97.12 196 ILE A O 1
ATOM 1581 N N . GLU A 1 197 ? -19.441 0.726 17.157 1.00 96.56 197 GLU A N 1
ATOM 1582 C CA . GLU A 1 197 ? -20.365 1.474 16.321 1.00 96.56 197 GLU A CA 1
ATOM 1583 C C . GLU A 1 197 ? -19.785 2.834 15.949 1.00 96.56 197 GLU A C 1
ATOM 1585 O O . GLU A 1 197 ? -18.945 3.408 16.643 1.00 96.56 197 GLU A O 1
ATOM 1590 N N . ALA A 1 198 ? -20.195 3.327 14.786 1.00 95.75 198 ALA A N 1
ATOM 1591 C CA . ALA A 1 198 ? -19.708 4.580 14.245 1.00 95.75 198 ALA A CA 1
ATOM 1592 C C . ALA A 1 198 ? -20.865 5.314 13.574 1.00 95.75 198 ALA A C 1
ATOM 1594 O O . ALA A 1 198 ? -21.460 4.780 12.636 1.00 95.75 198 ALA A O 1
ATOM 1595 N N . SER A 1 199 ? -21.136 6.534 14.018 1.00 94.44 199 SER A N 1
ATOM 1596 C CA . SER A 1 199 ? -22.202 7.392 13.513 1.00 94.44 199 SER A CA 1
ATOM 1597 C C . SER A 1 199 ? -21.636 8.723 13.024 1.00 94.44 199 SER A C 1
ATOM 1599 O O . SER A 1 199 ? -20.518 9.127 13.360 1.00 94.44 199 SER A O 1
ATOM 1601 N N . VAL A 1 200 ? -22.407 9.395 12.172 1.00 92.50 200 VAL A N 1
ATOM 1602 C CA . VAL A 1 200 ? -22.158 10.788 11.811 1.00 92.50 200 VAL A CA 1
ATOM 1603 C C . VAL A 1 200 ? -23.464 11.537 11.929 1.00 92.50 200 VAL A C 1
ATOM 1605 O O . VAL A 1 200 ? -24.434 11.193 11.258 1.00 92.50 200 VAL A O 1
ATOM 1608 N N . GLU A 1 201 ? -23.454 12.575 12.744 1.00 91.00 201 GLU A N 1
ATOM 1609 C CA . GLU A 1 201 ? -24.581 13.469 12.941 1.00 91.00 201 GLU A CA 1
ATOM 1610 C C . GLU A 1 201 ? -24.312 14.781 12.209 1.00 91.00 201 GLU A C 1
ATOM 1612 O O . GLU A 1 201 ? -23.175 15.264 12.132 1.00 91.00 201 GLU A O 1
ATOM 1617 N N . ARG A 1 202 ? -25.370 15.331 11.613 1.00 84.75 202 ARG A N 1
ATOM 1618 C CA . ARG A 1 202 ? -25.351 16.642 10.968 1.00 84.75 202 ARG A CA 1
ATOM 1619 C C . ARG A 1 202 ? -26.390 17.513 11.654 1.00 84.75 202 ARG A C 1
ATOM 1621 O O . ARG A 1 202 ? -27.571 17.183 11.601 1.00 84.75 202 ARG A O 1
ATOM 1628 N N . ALA A 1 203 ? -25.942 18.606 12.254 1.00 74.88 203 ALA A N 1
ATOM 1629 C CA . ALA A 1 203 ? -26.800 19.628 12.835 1.00 74.88 203 ALA A CA 1
ATOM 1630 C C . ALA A 1 203 ? -26.411 20.970 12.208 1.00 74.88 203 ALA A C 1
ATOM 1632 O O . ALA A 1 203 ? -25.296 21.450 12.397 1.00 74.88 203 ALA A O 1
ATOM 1633 N N . ASP A 1 204 ? -27.300 21.540 11.395 1.00 71.56 204 ASP A N 1
ATOM 1634 C CA . ASP A 1 204 ? -27.067 22.768 10.626 1.00 71.56 204 ASP A CA 1
ATOM 1635 C C . ASP A 1 204 ? -25.738 22.786 9.842 1.00 71.56 204 ASP A C 1
ATOM 1637 O O . ASP A 1 204 ? -25.604 22.159 8.787 1.00 71.56 204 ASP A O 1
ATOM 1641 N N . LYS A 1 205 ? -24.758 23.557 10.334 1.00 67.12 205 LYS A N 1
ATOM 1642 C CA . LYS A 1 205 ? -23.430 23.748 9.733 1.00 67.12 205 LYS A CA 1
ATOM 1643 C C . LYS A 1 205 ? -22.359 22.857 10.368 1.00 67.12 205 LYS A C 1
ATOM 1645 O O . LYS A 1 205 ? -21.237 22.844 9.864 1.00 67.12 205 LYS A O 1
ATOM 1650 N N . ASP A 1 206 ? -22.699 22.117 11.420 1.00 79.81 206 ASP A N 1
ATOM 1651 C CA . ASP A 1 206 ? -21.786 21.251 12.148 1.00 79.81 206 ASP A CA 1
ATOM 1652 C C . ASP A 1 206 ? -21.956 19.784 11.758 1.00 79.81 206 ASP A C 1
ATOM 1654 O O . ASP A 1 206 ? -23.049 19.250 11.549 1.00 79.81 206 ASP A O 1
ATOM 1658 N N . VAL A 1 207 ? -20.809 19.121 11.647 1.00 86.69 207 VAL A N 1
ATOM 1659 C CA . VAL A 1 207 ? -20.703 17.683 11.427 1.00 86.69 207 VAL A CA 1
ATOM 1660 C C . VAL A 1 207 ? -19.941 17.110 12.609 1.00 86.69 207 VAL A C 1
ATOM 1662 O O . VAL A 1 207 ? -18.856 17.595 12.944 1.00 86.69 207 VAL A O 1
ATOM 1665 N N . ILE A 1 208 ? -20.491 16.068 13.221 1.00 91.75 208 ILE A N 1
ATOM 1666 C CA . ILE A 1 208 ? -19.857 15.355 14.327 1.00 91.75 208 ILE A CA 1
ATOM 1667 C C . ILE A 1 208 ? -19.786 13.885 13.941 1.00 91.75 208 ILE A C 1
ATOM 1669 O O . ILE A 1 208 ? -20.794 13.261 13.623 1.00 91.75 208 ILE A O 1
ATOM 1673 N N . ALA A 1 209 ? -18.575 13.339 13.918 1.00 95.19 209 ALA A N 1
ATOM 1674 C CA . ALA A 1 209 ? -18.355 11.919 13.714 1.00 95.19 209 ALA A CA 1
ATOM 1675 C C . ALA A 1 209 ? -17.977 11.273 15.043 1.00 95.19 209 ALA A C 1
ATOM 1677 O O . ALA A 1 209 ? -16.964 11.640 15.640 1.00 95.19 209 ALA A O 1
ATOM 1678 N N . THR A 1 210 ? -18.753 10.280 15.458 1.00 96.50 210 THR A N 1
ATOM 1679 C CA . THR A 1 210 ? -18.578 9.599 16.740 1.00 96.50 210 THR A CA 1
ATOM 1680 C C . THR A 1 210 ? -18.312 8.127 16.494 1.00 96.50 210 THR A C 1
ATOM 1682 O O . THR A 1 210 ? -18.955 7.485 15.662 1.00 96.50 210 THR A O 1
ATOM 1685 N N . VAL A 1 211 ? -17.334 7.580 17.206 1.00 97.75 211 VAL A N 1
ATOM 1686 C CA . VAL A 1 211 ? -17.061 6.144 17.245 1.00 97.75 211 VAL A CA 1
ATOM 1687 C C . VAL A 1 211 ? -17.020 5.732 18.697 1.00 97.75 211 VAL A C 1
ATOM 1689 O O . VAL A 1 211 ? -16.227 6.277 19.458 1.00 97.75 211 VAL A O 1
ATOM 1692 N N . TRP A 1 212 ? -17.842 4.764 19.075 1.00 97.31 212 TRP A N 1
ATOM 1693 C CA . TRP A 1 212 ? -17.826 4.190 20.411 1.00 97.31 212 TRP A CA 1
ATOM 1694 C C . TRP A 1 212 ? -17.695 2.674 20.327 1.00 97.31 212 TRP A C 1
ATOM 1696 O O . TRP A 1 212 ? -17.990 2.050 19.306 1.00 97.31 212 TRP A O 1
ATOM 1706 N N . GLY A 1 213 ? -17.213 2.070 21.403 1.00 96.75 213 GLY A N 1
ATOM 1707 C CA . GLY A 1 213 ? -17.151 0.626 21.524 1.00 96.75 213 GLY A CA 1
ATOM 1708 C C . GLY A 1 213 ? -16.901 0.180 22.952 1.00 96.75 213 GLY A C 1
ATOM 1709 O O . GLY A 1 213 ? -16.775 0.996 23.866 1.00 96.75 213 GLY A O 1
ATOM 1710 N N . VAL A 1 214 ? -16.813 -1.131 23.136 1.00 97.25 214 VAL A N 1
ATOM 1711 C CA . VAL A 1 214 ? -16.492 -1.747 24.424 1.00 97.25 214 VAL A CA 1
ATOM 1712 C C . VAL A 1 214 ? -15.154 -2.459 24.301 1.00 97.25 214 VAL A C 1
ATOM 1714 O O . VAL A 1 214 ? -14.990 -3.333 23.452 1.00 97.25 214 VAL A O 1
ATOM 1717 N N . LYS A 1 215 ? -14.195 -2.099 25.154 1.00 96.88 215 LYS A N 1
ATOM 1718 C CA . LYS A 1 215 ? -12.893 -2.757 25.258 1.00 96.88 215 LYS A CA 1
ATOM 1719 C C . LYS A 1 215 ? -12.733 -3.342 26.655 1.00 96.88 215 LYS A C 1
ATOM 1721 O O . LYS A 1 215 ? -12.707 -2.590 27.629 1.00 96.88 215 LYS A O 1
ATOM 1726 N N . ARG A 1 216 ? -12.611 -4.669 26.764 1.00 95.62 216 ARG A N 1
ATOM 1727 C CA . ARG A 1 216 ? -12.494 -5.398 28.045 1.00 95.62 216 ARG A CA 1
ATOM 1728 C C . ARG A 1 216 ? -13.571 -4.977 29.054 1.00 95.62 216 ARG A C 1
ATOM 1730 O O . ARG A 1 216 ? -13.269 -4.616 30.189 1.00 95.62 216 ARG A O 1
ATOM 1737 N N . GLY A 1 217 ? -14.820 -4.918 28.593 1.00 94.69 217 GLY A N 1
ATOM 1738 C CA . GLY A 1 217 ? -15.976 -4.504 29.398 1.00 94.69 217 GLY A CA 1
ATOM 1739 C C . GLY A 1 217 ? -16.094 -2.998 29.676 1.00 94.69 217 GLY A C 1
ATOM 1740 O O . GLY A 1 217 ? -17.082 -2.579 30.269 1.00 94.69 217 GLY A O 1
ATOM 1741 N N . LYS A 1 218 ? -15.140 -2.159 29.244 1.00 96.56 218 LYS A N 1
ATOM 1742 C CA . LYS A 1 218 ? -15.195 -0.700 29.435 1.00 96.56 218 LYS A CA 1
ATOM 1743 C C . LYS A 1 218 ? -15.616 0.015 28.160 1.00 96.56 218 LYS A C 1
ATOM 1745 O O . LYS A 1 218 ? -15.066 -0.248 27.091 1.00 96.56 218 LYS A O 1
ATOM 1750 N N . ARG A 1 219 ? -16.551 0.959 28.282 1.00 97.06 219 ARG A N 1
ATOM 1751 C CA . ARG A 1 219 ? -16.938 1.842 27.178 1.00 97.06 219 ARG A CA 1
ATOM 1752 C C . ARG A 1 219 ? -15.790 2.799 26.852 1.00 97.06 219 ARG A C 1
ATOM 1754 O O . ARG A 1 219 ? -15.216 3.413 27.747 1.00 97.06 219 ARG A O 1
ATOM 1761 N N . VAL A 1 220 ? -15.466 2.903 25.570 1.00 97.56 220 VAL A N 1
ATOM 1762 C CA . VAL A 1 220 ? -14.464 3.816 25.014 1.00 97.56 220 VAL A CA 1
ATOM 1763 C C . VAL A 1 220 ? -15.058 4.533 23.811 1.00 97.56 220 VAL A C 1
ATOM 1765 O O . VAL A 1 220 ? -15.880 3.965 23.093 1.00 97.56 220 VAL A O 1
ATOM 1768 N N . GLU A 1 221 ? -14.639 5.769 23.571 1.00 96.75 221 GLU A N 1
ATOM 1769 C CA . GLU A 1 221 ? -15.140 6.562 22.452 1.00 96.75 221 GLU A CA 1
ATOM 1770 C C . GLU A 1 221 ? -14.086 7.505 21.875 1.00 96.75 221 GLU A C 1
ATOM 1772 O O . GLU A 1 221 ? -13.040 7.753 22.477 1.00 96.75 221 GLU A O 1
ATOM 1777 N N . SER A 1 222 ? -14.361 7.985 20.667 1.00 95.94 222 SER A N 1
ATOM 1778 C CA . SER A 1 222 ? -13.608 9.021 19.975 1.00 95.94 222 SER A CA 1
ATOM 1779 C C . SER A 1 222 ? -14.593 9.882 19.190 1.00 95.94 222 SER A C 1
ATOM 1781 O O . SER A 1 222 ? -15.379 9.369 18.385 1.00 95.94 222 SER A O 1
ATOM 1783 N N . ILE A 1 223 ? -14.550 11.188 19.433 1.00 94.62 223 ILE A N 1
ATOM 1784 C CA . ILE A 1 223 ? -15.406 12.187 18.793 1.00 94.62 223 ILE A CA 1
ATOM 1785 C C . ILE A 1 223 ? -14.521 13.056 17.900 1.00 94.62 223 ILE A C 1
ATOM 1787 O O . ILE A 1 223 ? -13.405 13.421 18.273 1.00 94.62 223 ILE A O 1
ATOM 1791 N N . TYR A 1 224 ? -15.003 13.361 16.698 1.00 94.62 224 TYR A N 1
ATOM 1792 C CA . TYR A 1 224 ? -14.317 14.233 15.755 1.00 94.62 224 TYR A CA 1
ATOM 1793 C C . TYR A 1 224 ? -15.262 15.292 15.205 1.00 94.62 224 TYR A C 1
ATOM 1795 O O . TYR A 1 224 ? -16.245 14.983 14.525 1.00 94.62 224 TYR A O 1
ATOM 1803 N N . THR A 1 225 ? -14.935 16.548 15.488 1.00 92.56 225 THR A N 1
ATOM 1804 C CA . THR A 1 225 ? -15.800 17.700 15.207 1.00 92.56 225 THR A CA 1
ATOM 1805 C C . THR A 1 225 ? -15.376 18.460 13.951 1.00 92.56 225 THR A C 1
ATOM 1807 O O . THR A 1 225 ? -14.235 18.364 13.479 1.00 92.56 225 THR A O 1
ATOM 1810 N N . TRP A 1 226 ? -16.290 19.271 13.410 1.00 89.19 226 TRP A N 1
ATOM 1811 C CA . TRP A 1 226 ? -15.988 20.169 12.294 1.00 89.19 226 TRP A CA 1
ATOM 1812 C C . TRP A 1 226 ? -14.858 21.150 12.636 1.00 89.19 226 TRP A C 1
ATOM 1814 O O . TRP A 1 226 ? -13.952 21.338 11.824 1.00 89.19 226 TRP A O 1
ATOM 1824 N N . GLY A 1 227 ? -14.850 21.708 13.851 1.00 89.44 227 GLY A N 1
ATOM 1825 C CA . GLY A 1 227 ? -13.801 22.624 14.309 1.00 89.44 227 GLY A CA 1
ATOM 1826 C C . GLY A 1 227 ? -12.400 22.003 14.257 1.00 89.44 227 GLY A C 1
ATOM 1827 O O . GLY A 1 227 ? -11.450 22.622 13.769 1.00 89.44 227 GLY A O 1
ATOM 1828 N N . GLU A 1 228 ? -12.260 20.743 14.673 1.00 90.94 228 GLU A N 1
ATOM 1829 C CA . GLU A 1 228 ? -10.991 20.016 14.573 1.00 90.94 228 GLU A CA 1
ATOM 1830 C C . GLU A 1 228 ? -10.595 19.724 13.124 1.00 90.94 228 GLU A C 1
ATOM 1832 O O . GLU A 1 228 ? -9.428 19.883 12.751 1.00 90.94 228 GLU A O 1
ATOM 1837 N N . TYR A 1 229 ? -11.559 19.329 12.291 1.00 88.50 229 TYR A N 1
ATOM 1838 C CA . TYR A 1 229 ? -11.333 19.097 10.867 1.00 88.50 229 TYR A CA 1
ATOM 1839 C C . TYR A 1 229 ? -10.865 20.368 10.144 1.00 88.50 229 TYR A C 1
ATOM 1841 O O . TYR A 1 229 ? -9.868 20.336 9.411 1.00 88.50 229 TYR A O 1
ATOM 1849 N N . ALA A 1 230 ? -11.534 21.494 10.395 1.00 86.69 230 ALA A N 1
ATOM 1850 C CA . ALA A 1 230 ? -11.199 22.813 9.876 1.00 86.69 230 ALA A CA 1
ATOM 1851 C C . ALA A 1 230 ? -9.780 23.232 10.288 1.00 86.69 230 ALA A C 1
ATOM 1853 O O . ALA A 1 230 ? -8.960 23.570 9.429 1.00 86.69 230 ALA A O 1
ATOM 1854 N N . LYS A 1 231 ? -9.442 23.106 11.579 1.00 88.88 231 LYS A N 1
ATOM 1855 C CA . LYS A 1 231 ? -8.103 23.404 12.111 1.00 88.88 231 LYS A CA 1
ATOM 1856 C C . LYS A 1 231 ? -7.017 22.540 11.459 1.00 88.88 231 LYS A C 1
ATOM 1858 O O . LYS A 1 231 ? -5.978 23.052 11.038 1.00 88.88 231 LYS A O 1
ATOM 1863 N N . GLU A 1 232 ? -7.257 21.235 11.311 1.00 88.12 232 GLU A N 1
ATOM 1864 C CA . GLU A 1 232 ? -6.322 20.317 10.646 1.00 88.12 232 GLU A CA 1
ATOM 1865 C C . GLU A 1 232 ? -6.135 20.611 9.147 1.00 88.12 232 GLU A C 1
ATOM 1867 O O . GLU A 1 232 ? -5.061 20.327 8.596 1.00 88.12 232 GLU A O 1
ATOM 1872 N N . ARG A 1 233 ? -7.167 21.115 8.456 1.00 85.00 233 ARG A N 1
ATOM 1873 C CA . ARG A 1 233 ? -7.070 21.531 7.047 1.00 85.00 233 ARG A CA 1
ATOM 1874 C C . ARG A 1 233 ? -6.330 22.851 6.895 1.00 85.00 233 ARG A C 1
ATOM 1876 O O . ARG A 1 233 ? -5.420 22.908 6.064 1.00 85.00 233 ARG A O 1
ATOM 1883 N N . ALA A 1 234 ? -6.643 23.842 7.728 1.00 84.56 234 ALA A N 1
ATOM 1884 C CA . ALA A 1 234 ? -5.961 25.133 7.756 1.00 84.56 234 ALA A CA 1
ATOM 1885 C C . ALA A 1 234 ? -4.451 24.963 7.982 1.00 84.56 234 ALA A C 1
ATOM 1887 O O . ALA A 1 234 ? -3.645 25.486 7.217 1.00 84.56 234 ALA A O 1
ATOM 1888 N N . ALA A 1 235 ? -4.048 24.108 8.931 1.00 84.06 235 ALA A N 1
ATOM 1889 C CA . ALA A 1 235 ? -2.635 23.797 9.186 1.00 84.06 235 ALA A CA 1
ATOM 1890 C C . ALA A 1 235 ? -1.897 23.197 7.966 1.00 84.06 235 ALA A C 1
ATOM 1892 O O . ALA A 1 235 ? -0.670 23.273 7.852 1.00 84.06 235 ALA A O 1
ATOM 1893 N N . LYS A 1 236 ? -2.636 22.596 7.027 1.00 80.56 236 LYS A N 1
ATOM 1894 C CA . LYS A 1 236 ? -2.104 22.047 5.769 1.00 80.56 236 LYS A CA 1
ATOM 1895 C C . LYS A 1 236 ? -2.171 23.039 4.607 1.00 80.56 236 LYS A C 1
ATOM 1897 O O . LYS A 1 236 ? -1.812 22.647 3.500 1.00 80.56 236 LYS A O 1
ATOM 1902 N N . GLY A 1 237 ? -2.609 24.277 4.841 1.00 80.62 237 GLY A N 1
ATOM 1903 C CA . GLY A 1 237 ? -2.834 25.281 3.800 1.00 80.62 237 GLY A CA 1
ATOM 1904 C C . GLY A 1 237 ? -3.950 24.892 2.830 1.00 80.62 237 GLY A C 1
ATOM 1905 O O . GLY A 1 237 ? -3.926 25.296 1.674 1.00 80.62 237 GLY A O 1
ATOM 1906 N N . LYS A 1 238 ? -4.885 24.031 3.257 1.00 79.69 238 LYS A N 1
ATOM 1907 C CA . LYS A 1 238 ? -6.033 23.645 2.434 1.00 79.69 238 LYS A CA 1
ATOM 1908 C C . LYS A 1 238 ? -7.193 24.600 2.702 1.00 79.69 238 LYS A C 1
ATOM 1910 O O . LYS A 1 238 ? -7.409 24.915 3.871 1.00 79.69 238 LYS A O 1
ATOM 1915 N N . PRO A 1 239 ? -7.975 24.973 1.673 1.00 75.44 239 PRO A N 1
ATOM 1916 C CA . PRO A 1 239 ? -9.160 25.792 1.872 1.00 75.44 239 PRO A CA 1
ATOM 1917 C C . PRO A 1 239 ? -10.122 25.105 2.848 1.00 75.44 239 PRO A C 1
ATOM 1919 O O . PRO A 1 239 ? -10.252 23.868 2.857 1.00 75.44 239 PRO A O 1
ATOM 1922 N N . VAL A 1 240 ? -10.716 25.942 3.697 1.00 72.94 240 VAL A N 1
ATOM 1923 C CA . VAL A 1 240 ? -11.681 25.595 4.751 1.00 72.94 240 VAL A CA 1
ATOM 1924 C C . VAL A 1 240 ? -13.042 26.253 4.479 1.00 72.94 240 VAL A C 1
ATOM 1926 O O . VAL A 1 240 ? -14.053 25.818 5.026 1.00 72.94 240 VAL A O 1
ATOM 1929 N N . GLU A 1 241 ? -13.080 27.258 3.596 1.00 66.62 241 GLU A N 1
ATOM 1930 C CA . GLU A 1 241 ? -14.313 27.871 3.099 1.00 66.62 241 GLU A CA 1
ATOM 1931 C C . GLU A 1 241 ? -15.172 26.863 2.327 1.00 66.62 241 GLU A C 1
ATOM 1933 O O . GLU A 1 241 ? -14.670 25.871 1.790 1.00 66.62 241 GLU A O 1
ATOM 1938 N N . ARG A 1 242 ? -16.490 27.104 2.358 1.00 58.25 242 ARG A N 1
ATOM 1939 C CA . ARG A 1 242 ? -17.549 26.143 2.022 1.00 58.25 242 ARG A CA 1
ATOM 1940 C C . ARG A 1 242 ? -17.252 25.328 0.761 1.00 58.25 242 ARG A C 1
ATOM 1942 O O . ARG A 1 242 ? -16.875 25.843 -0.285 1.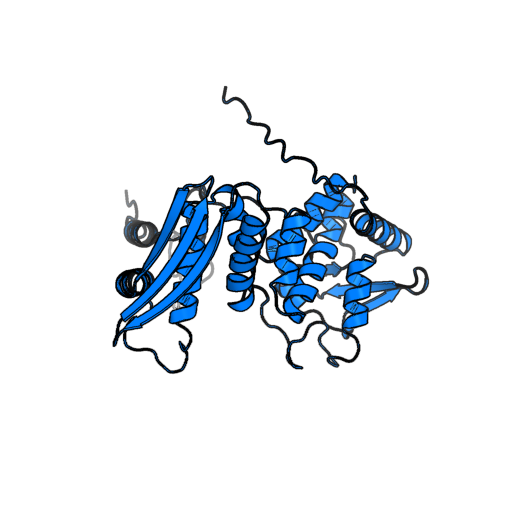00 58.25 242 ARG A O 1
ATOM 1949 N N . LEU A 1 243 ? -17.496 24.032 0.922 1.00 52.12 243 LEU A N 1
ATOM 1950 C CA . LEU A 1 243 ? -17.258 22.940 -0.012 1.00 52.12 243 LEU A CA 1
ATOM 1951 C C . LEU A 1 243 ? -17.650 23.304 -1.447 1.00 52.12 243 LEU A C 1
ATOM 1953 O O . LEU A 1 243 ? -18.830 23.402 -1.773 1.00 52.12 243 LEU A O 1
ATOM 1957 N N . GLN A 1 244 ? -16.655 23.435 -2.325 1.00 49.50 244 GLN A N 1
ATOM 1958 C CA . GLN A 1 244 ? -16.899 23.329 -3.760 1.00 49.50 244 GLN A CA 1
ATOM 1959 C C . GLN A 1 244 ? -17.361 21.897 -4.082 1.00 49.50 244 GLN A C 1
ATOM 1961 O O . GLN A 1 244 ? -17.015 20.945 -3.379 1.00 49.50 244 GLN A O 1
ATOM 1966 N N . TYR A 1 245 ? -18.090 21.723 -5.188 1.00 41.88 245 TYR A N 1
ATOM 1967 C CA . TYR A 1 245 ? -18.665 20.449 -5.657 1.00 41.88 245 TYR A CA 1
ATOM 1968 C C . TYR A 1 245 ? -17.673 19.254 -5.699 1.00 41.88 245 TYR A C 1
ATOM 1970 O O . TYR A 1 245 ? -18.072 18.095 -5.710 1.00 41.88 245 TYR A O 1
ATOM 1978 N N . LYS A 1 246 ? -16.356 19.503 -5.666 1.00 50.78 246 LYS A N 1
ATOM 1979 C CA . LYS A 1 246 ? -15.305 18.470 -5.648 1.00 50.78 246 LYS A CA 1
ATOM 1980 C C . LYS A 1 246 ? -15.034 17.833 -4.267 1.00 50.78 246 LYS A C 1
ATOM 1982 O O . LYS A 1 246 ? -14.381 16.794 -4.224 1.00 50.78 246 LYS A O 1
ATOM 1987 N N . ASP A 1 247 ? -15.533 18.390 -3.157 1.00 55.22 247 ASP A N 1
ATOM 1988 C CA . ASP A 1 247 ? -15.278 17.913 -1.777 1.00 55.22 247 ASP A CA 1
ATOM 1989 C C . ASP A 1 247 ? -16.462 17.126 -1.149 1.00 55.22 247 ASP A C 1
ATOM 1991 O O . ASP A 1 247 ? -16.559 17.027 0.077 1.00 55.22 247 ASP A O 1
ATOM 1995 N N . TYR A 1 248 ? -17.349 16.541 -1.968 1.00 54.84 248 TYR A N 1
ATOM 1996 C CA . TYR A 1 248 ? -18.676 15.985 -1.613 1.00 54.84 248 TYR A CA 1
ATOM 1997 C C . TYR A 1 248 ? -18.739 14.801 -0.621 1.00 54.84 248 TYR A C 1
ATOM 1999 O O . TYR A 1 248 ? -19.726 14.074 -0.575 1.00 54.84 248 TYR A O 1
ATOM 2007 N N . ASP A 1 249 ? -17.729 14.601 0.224 1.00 76.62 249 ASP A N 1
ATOM 2008 C CA . ASP A 1 249 ? -17.773 13.547 1.230 1.00 76.62 249 ASP A CA 1
ATOM 2009 C C . ASP A 1 249 ? -17.048 13.883 2.542 1.00 76.62 249 ASP A C 1
ATOM 2011 O O . ASP A 1 249 ? -16.334 13.060 3.126 1.00 76.62 249 ASP A O 1
ATOM 2015 N N . VAL A 1 250 ? -17.181 15.133 2.997 1.00 81.88 250 VAL A N 1
ATOM 2016 C CA . VAL A 1 250 ? -16.656 15.586 4.297 1.00 81.88 250 VAL A CA 1
ATOM 2017 C C . VAL A 1 250 ? -17.115 14.693 5.451 1.00 81.88 250 VAL A C 1
ATOM 2019 O O . VAL A 1 250 ? -16.249 14.242 6.197 1.00 81.88 250 VAL A O 1
ATOM 2022 N N . PRO A 1 251 ? -18.407 14.350 5.584 1.00 87.38 251 PRO A N 1
ATOM 2023 C CA . PRO A 1 251 ? -18.881 13.485 6.662 1.00 87.38 251 PRO A CA 1
ATOM 2024 C C . PRO A 1 251 ? -18.176 12.128 6.710 1.00 87.38 251 PRO A C 1
ATOM 2026 O O . PRO A 1 251 ? -17.733 11.716 7.778 1.00 87.38 251 PRO A O 1
ATOM 2029 N N . GLN A 1 252 ? -17.938 11.464 5.575 1.00 87.44 252 GLN A N 1
ATOM 2030 C CA . GLN A 1 252 ? -17.180 10.207 5.584 1.00 87.44 252 GLN A CA 1
ATOM 2031 C C . GLN A 1 252 ? -15.673 10.420 5.762 1.00 87.44 252 GLN A C 1
ATOM 2033 O O . GLN A 1 252 ? -14.978 9.533 6.258 1.00 87.44 252 GLN A O 1
ATOM 2038 N N . GLN A 1 253 ? -15.117 11.565 5.347 1.00 88.38 253 GLN A N 1
ATOM 2039 C CA . GLN A 1 253 ? -13.731 11.915 5.684 1.00 88.38 253 GLN A CA 1
ATOM 2040 C C . GLN A 1 253 ? -13.565 12.092 7.196 1.00 88.38 253 GLN A C 1
ATOM 2042 O O . GLN A 1 253 ? -12.611 11.564 7.766 1.00 88.38 253 GLN A O 1
ATOM 2047 N N . MET A 1 254 ? -14.506 12.780 7.839 1.00 91.38 254 MET A N 1
ATOM 2048 C CA . MET A 1 254 ? -14.560 12.965 9.285 1.00 91.38 254 MET A CA 1
ATOM 2049 C C . MET A 1 254 ? -14.798 11.641 10.009 1.00 91.38 254 MET A C 1
ATOM 2051 O O . MET A 1 254 ? -14.074 11.333 10.949 1.00 91.38 254 MET A O 1
ATOM 2055 N N . LEU A 1 255 ? -15.687 10.783 9.504 1.00 93.38 255 LEU A N 1
ATOM 2056 C CA . LEU A 1 255 ? -15.880 9.435 10.039 1.00 93.38 255 LEU A CA 1
ATOM 2057 C C . LEU A 1 255 ? -14.616 8.582 9.937 1.00 93.38 255 LEU A C 1
ATOM 2059 O O . LEU A 1 255 ? -14.237 7.907 10.889 1.00 93.38 255 LEU A O 1
ATOM 2063 N N . ALA A 1 256 ? -13.915 8.629 8.803 1.00 93.62 256 ALA A N 1
ATOM 2064 C CA . ALA A 1 256 ? -12.639 7.934 8.651 1.00 93.62 256 ALA A CA 1
ATOM 2065 C C . ALA A 1 256 ? -11.578 8.467 9.630 1.00 93.62 256 ALA A C 1
ATOM 2067 O O . ALA A 1 256 ? -10.743 7.699 10.108 1.00 93.62 256 ALA A O 1
ATOM 2068 N N . LYS A 1 257 ? -11.609 9.766 9.944 1.00 93.69 257 LYS A N 1
ATOM 2069 C CA . LYS A 1 257 ? -10.737 10.392 10.942 1.00 93.69 257 LYS A CA 1
ATOM 2070 C C . LYS A 1 257 ? -11.073 9.953 12.363 1.00 93.69 257 LYS A C 1
ATOM 2072 O O . LYS A 1 257 ? -10.156 9.508 13.049 1.00 93.69 257 LYS A O 1
ATOM 2077 N N . ALA A 1 258 ? -12.345 9.998 12.754 1.00 96.31 258 ALA A N 1
ATOM 2078 C CA . ALA A 1 258 ? -12.823 9.515 14.048 1.00 96.31 258 ALA A CA 1
ATOM 2079 C C . ALA A 1 258 ? -12.461 8.037 14.253 1.00 96.31 258 ALA A C 1
ATOM 2081 O O . ALA A 1 258 ? -11.834 7.676 15.242 1.00 96.31 258 ALA A O 1
ATOM 2082 N N . ARG A 1 259 ? -12.717 7.187 13.248 1.00 97.69 259 ARG A N 1
ATOM 2083 C CA . ARG A 1 259 ? -12.327 5.766 13.263 1.00 97.69 259 ARG A CA 1
ATOM 2084 C C . ARG A 1 259 ? -10.823 5.569 13.422 1.00 97.69 259 ARG A C 1
ATOM 2086 O O . ARG A 1 259 ? -10.392 4.692 14.160 1.00 97.69 259 ARG A O 1
ATOM 2093 N N . GLN A 1 260 ? -10.012 6.365 12.727 1.00 97.31 260 GLN A N 1
ATOM 2094 C CA . GLN A 1 260 ? -8.561 6.269 12.854 1.00 97.31 260 GLN A CA 1
ATOM 2095 C C . GLN A 1 260 ? -8.088 6.673 14.257 1.00 97.31 260 GLN A C 1
ATOM 2097 O O . GLN A 1 260 ? -7.257 5.961 14.814 1.00 97.31 260 GLN A O 1
ATOM 2102 N N . ARG A 1 261 ? -8.625 7.761 14.825 1.00 96.94 261 ARG A N 1
ATOM 2103 C CA . ARG A 1 261 ? -8.315 8.195 16.197 1.00 96.94 261 ARG A CA 1
ATOM 2104 C C . ARG A 1 261 ? -8.728 7.147 17.222 1.00 96.94 261 ARG A C 1
ATOM 2106 O O . ARG A 1 261 ? -7.895 6.739 18.018 1.00 96.94 261 ARG A O 1
ATOM 2113 N N . PHE A 1 262 ? -9.936 6.603 17.090 1.00 98.06 262 PHE A N 1
ATOM 2114 C CA . PHE A 1 262 ? -10.426 5.509 17.923 1.00 98.06 262 PHE A CA 1
ATOM 2115 C C . PHE A 1 262 ? -9.465 4.309 17.942 1.00 98.06 262 PHE A C 1
ATOM 2117 O O . PHE A 1 262 ? -9.152 3.776 19.005 1.00 98.06 262 PHE A O 1
ATOM 2124 N N . ILE A 1 263 ? -8.938 3.903 16.778 1.00 98.06 263 ILE A N 1
ATOM 2125 C CA . ILE A 1 263 ? -7.937 2.826 16.702 1.00 98.06 263 ILE A CA 1
ATOM 2126 C C . ILE A 1 263 ? -6.629 3.233 17.396 1.00 98.06 263 ILE A C 1
ATOM 2128 O O . ILE A 1 263 ? -6.018 2.420 18.080 1.00 98.06 263 ILE A O 1
ATOM 2132 N N . ASP A 1 264 ? -6.174 4.470 17.222 1.00 96.81 264 ASP A N 1
ATOM 2133 C CA . ASP A 1 264 ? -4.906 4.934 17.796 1.00 96.81 264 ASP A CA 1
ATOM 2134 C C . ASP A 1 264 ? -4.942 5.048 19.319 1.00 96.81 264 ASP A C 1
ATOM 2136 O O . ASP A 1 264 ? -3.968 4.713 19.993 1.00 96.81 264 ASP A O 1
ATOM 2140 N N . GLU A 1 265 ? -6.061 5.533 19.843 1.00 96.94 265 GLU A N 1
ATOM 2141 C CA . GLU A 1 265 ? -6.281 5.804 21.261 1.00 96.94 265 GLU A CA 1
ATOM 2142 C C . GLU A 1 265 ? -6.587 4.518 22.027 1.00 96.94 265 GLU A C 1
ATOM 2144 O O . GLU A 1 265 ? -6.059 4.306 23.120 1.00 96.94 265 GLU A O 1
ATOM 2149 N N . HIS A 1 266 ? -7.377 3.618 21.433 1.00 97.25 266 HIS A N 1
ATOM 2150 C CA . HIS A 1 266 ? -7.924 2.470 22.156 1.00 97.25 266 HIS A CA 1
ATOM 2151 C C . HIS A 1 266 ? -7.413 1.122 21.653 1.00 97.25 266 HIS A C 1
ATOM 2153 O O . HIS A 1 266 ? -7.479 0.145 22.393 1.00 97.25 266 HIS A O 1
ATOM 2159 N N . TRP A 1 267 ? -6.855 1.030 20.445 1.00 96.75 267 TRP A N 1
ATOM 2160 C CA . TRP A 1 267 ? -6.482 -0.240 19.803 1.00 96.75 267 TRP A CA 1
ATOM 2161 C C . TRP A 1 267 ? -5.099 -0.177 19.137 1.00 96.75 267 TRP A C 1
ATOM 2163 O O . TRP A 1 267 ? -4.929 -0.547 17.973 1.00 96.75 267 TRP A O 1
ATOM 2173 N N . GLN A 1 268 ? -4.078 0.256 19.889 1.00 94.44 268 GLN A N 1
ATOM 2174 C CA . GLN A 1 268 ? -2.723 0.526 19.376 1.00 94.44 268 GLN A CA 1
ATOM 2175 C C . GLN A 1 268 ? -2.108 -0.642 18.590 1.00 94.44 268 GLN A C 1
ATOM 2177 O O . GLN A 1 268 ? -1.384 -0.412 17.619 1.00 94.44 268 GLN A O 1
ATOM 2182 N N . ALA A 1 269 ? -2.414 -1.888 18.970 1.00 94.12 269 ALA A N 1
ATOM 2183 C CA . ALA A 1 269 ? -1.951 -3.087 18.268 1.00 94.12 269 ALA A CA 1
ATOM 2184 C C . ALA A 1 269 ? -2.377 -3.115 16.784 1.00 94.12 269 ALA A C 1
ATOM 2186 O O . ALA A 1 269 ? -1.642 -3.616 15.938 1.00 94.12 269 ALA A O 1
ATOM 2187 N N . PHE A 1 270 ? -3.515 -2.500 16.448 1.00 96.31 270 PHE A N 1
ATOM 2188 C CA . PHE A 1 270 ? -4.088 -2.458 15.101 1.00 96.31 270 PHE A CA 1
ATOM 2189 C C . PHE A 1 270 ? -3.754 -1.159 14.343 1.00 96.31 270 PHE A C 1
ATOM 2191 O O . PHE A 1 270 ? -4.014 -1.043 13.141 1.00 96.31 270 PHE A O 1
ATOM 2198 N N . ALA A 1 271 ? -3.122 -0.178 14.998 1.00 94.94 271 ALA A N 1
ATOM 2199 C CA . ALA A 1 271 ? -2.816 1.133 14.418 1.00 94.94 271 ALA A CA 1
ATOM 2200 C C . ALA A 1 271 ? -1.842 1.065 13.224 1.00 94.94 271 ALA A C 1
ATOM 2202 O O . ALA A 1 271 ? -1.884 1.900 12.308 1.00 94.94 271 ALA A O 1
ATOM 2203 N N . ALA A 1 272 ? -0.944 0.076 13.209 1.00 94.56 272 ALA A N 1
ATOM 2204 C CA . ALA A 1 272 ? -0.037 -0.146 12.086 1.00 94.56 272 ALA A CA 1
ATOM 2205 C C . ALA A 1 272 ? -0.785 -0.679 10.851 1.00 94.56 272 ALA A C 1
ATOM 2207 O O . ALA A 1 272 ? -0.565 -0.173 9.738 1.00 94.56 272 ALA A O 1
ATOM 2208 N N . PHE A 1 273 ? -1.710 -1.621 11.068 1.00 96.81 273 PHE A N 1
ATOM 2209 C CA . PHE A 1 273 ? -2.570 -2.210 10.044 1.00 96.81 273 PHE A CA 1
ATOM 2210 C C . PHE A 1 273 ? -3.539 -1.187 9.442 1.00 96.81 273 PHE A C 1
ATOM 2212 O O . PHE A 1 273 ? -3.595 -1.040 8.220 1.00 96.81 273 PHE A O 1
ATOM 2219 N N . SER A 1 274 ? -4.177 -0.349 10.267 1.00 96.88 274 SER A N 1
ATOM 2220 C CA . SER A 1 274 ? -5.075 0.720 9.791 1.00 96.88 274 SER A CA 1
ATOM 2221 C C . SER A 1 274 ? -4.372 1.762 8.901 1.00 96.88 274 SER A C 1
ATOM 2223 O O . SER A 1 274 ? -5.008 2.557 8.207 1.00 96.88 274 SER A O 1
ATOM 2225 N N . ARG A 1 275 ? -3.031 1.772 8.890 1.00 95.56 275 ARG A N 1
ATOM 2226 C CA . ARG A 1 275 ? -2.183 2.643 8.062 1.00 95.56 275 ARG A CA 1
ATOM 2227 C C . ARG A 1 275 ? -1.410 1.892 6.990 1.00 95.56 275 ARG A C 1
ATOM 2229 O O . ARG A 1 275 ? -0.422 2.437 6.472 1.00 95.56 275 ARG A O 1
ATOM 2236 N N . VAL A 1 276 ? -1.790 0.660 6.680 1.00 95.19 276 VAL A N 1
ATOM 2237 C CA . VAL A 1 276 ? -1.109 -0.151 5.676 1.00 95.19 276 VAL A CA 1
ATOM 2238 C C . VAL A 1 276 ? -1.089 0.565 4.317 1.00 95.19 276 VAL A C 1
ATOM 2240 O O . VAL A 1 276 ? -2.040 1.249 3.917 1.00 95.19 276 VAL A O 1
ATOM 2243 N N . ARG A 1 277 ? 0.057 0.506 3.640 1.00 93.94 277 ARG A N 1
ATOM 2244 C CA . ARG A 1 277 ? 0.272 1.067 2.299 1.00 93.94 277 ARG A CA 1
ATOM 2245 C C . ARG A 1 277 ? 0.352 -0.070 1.294 1.00 93.94 277 ARG A C 1
ATOM 2247 O O . ARG A 1 277 ? 0.783 -1.155 1.655 1.00 93.94 277 ARG A O 1
ATOM 2254 N N . VAL A 1 278 ? 0.067 0.215 0.033 1.00 94.00 278 VAL A N 1
ATOM 2255 C CA . VAL A 1 278 ? 0.214 -0.751 -1.067 1.00 94.00 278 VAL A CA 1
ATOM 2256 C C . VAL A 1 278 ? 1.632 -1.331 -1.106 1.00 94.00 278 VAL A C 1
ATOM 2258 O O . VAL A 1 278 ? 1.816 -2.538 -1.180 1.00 94.00 278 VAL A O 1
ATOM 2261 N N . HIS A 1 279 ? 2.654 -0.497 -0.896 1.00 93.12 279 HIS A N 1
ATOM 2262 C CA . HIS A 1 279 ? 4.051 -0.946 -0.840 1.00 93.12 279 HIS A CA 1
ATOM 2263 C C . HIS A 1 279 ? 4.362 -1.936 0.303 1.00 93.12 279 HIS A C 1
ATOM 2265 O O . HIS A 1 279 ? 5.327 -2.692 0.228 1.00 93.12 279 HIS A O 1
ATOM 2271 N N . ASN A 1 280 ? 3.543 -1.978 1.358 1.00 94.88 280 ASN A N 1
ATOM 2272 C CA . ASN A 1 280 ? 3.694 -2.992 2.399 1.00 94.88 280 ASN A CA 1
ATOM 2273 C C . ASN A 1 280 ? 3.380 -4.403 1.877 1.00 94.88 280 ASN A C 1
ATOM 2275 O O . ASN A 1 280 ? 3.901 -5.371 2.423 1.00 94.88 280 ASN A O 1
ATOM 2279 N N . LEU A 1 281 ? 2.585 -4.537 0.811 1.00 95.31 281 LEU A N 1
ATOM 2280 C CA . LEU A 1 281 ? 2.299 -5.823 0.168 1.00 95.31 281 LEU A CA 1
ATOM 2281 C C . LEU A 1 281 ? 3.553 -6.389 -0.506 1.00 95.31 281 LEU A C 1
ATOM 2283 O O . LEU A 1 281 ? 3.883 -7.551 -0.292 1.00 95.31 281 LEU A O 1
ATOM 2287 N N . LYS A 1 282 ? 4.344 -5.539 -1.171 1.00 93.25 282 LYS A N 1
ATOM 2288 C CA . LYS A 1 282 ? 5.678 -5.906 -1.669 1.00 93.25 282 LYS A CA 1
ATOM 2289 C C . LYS A 1 282 ? 6.608 -6.363 -0.541 1.00 93.25 282 LYS A C 1
ATOM 2291 O O . LYS A 1 282 ? 7.277 -7.387 -0.657 1.00 93.25 282 LYS A O 1
ATOM 2296 N N . HIS A 1 283 ? 6.636 -5.641 0.583 1.00 92.38 283 HIS A N 1
ATOM 2297 C CA . HIS A 1 283 ? 7.399 -6.079 1.760 1.00 92.38 283 HIS A CA 1
ATOM 2298 C C . HIS A 1 283 ? 6.885 -7.404 2.338 1.00 92.38 283 HIS A C 1
ATOM 2300 O O . HIS A 1 283 ? 7.675 -8.200 2.842 1.00 92.38 283 HIS A O 1
ATOM 2306 N N . THR A 1 284 ? 5.577 -7.644 2.253 1.00 94.44 284 THR A N 1
ATOM 2307 C CA . THR A 1 284 ? 4.945 -8.899 2.674 1.00 94.44 284 THR A CA 1
ATOM 2308 C C . THR A 1 284 ? 5.421 -10.053 1.807 1.00 94.44 284 THR A C 1
ATOM 2310 O O . THR A 1 284 ? 5.890 -11.048 2.355 1.00 94.44 284 THR A O 1
ATOM 2313 N N . PHE A 1 285 ? 5.398 -9.890 0.484 1.00 95.50 285 PHE A N 1
ATOM 2314 C CA . PHE A 1 285 ? 5.934 -10.867 -0.460 1.00 95.50 285 PHE A CA 1
ATOM 2315 C C . PHE A 1 285 ? 7.408 -11.177 -0.169 1.00 95.50 285 PHE A C 1
ATOM 2317 O O . PHE A 1 285 ? 7.758 -12.320 0.113 1.00 95.50 285 PHE A O 1
ATOM 2324 N N . GLY A 1 286 ? 8.257 -10.148 -0.071 1.00 94.25 286 GLY A N 1
ATOM 2325 C CA . GLY A 1 286 ? 9.682 -10.323 0.234 1.00 94.25 286 GLY A CA 1
ATOM 2326 C C . GLY A 1 286 ? 9.960 -11.015 1.576 1.00 94.25 286 GLY A C 1
ATOM 2327 O O . GLY A 1 286 ? 10.874 -11.837 1.680 1.00 94.25 286 GLY A O 1
ATOM 2328 N N . ARG A 1 287 ? 9.164 -10.725 2.618 1.00 93.44 287 ARG A N 1
ATOM 2329 C CA . ARG A 1 287 ? 9.283 -11.413 3.914 1.00 93.44 287 ARG A CA 1
ATOM 2330 C C . ARG A 1 287 ? 8.834 -12.869 3.830 1.00 93.44 287 ARG A C 1
ATOM 2332 O O . ARG A 1 287 ? 9.448 -13.707 4.481 1.00 93.44 287 ARG A O 1
ATOM 2339 N N . ARG A 1 288 ? 7.799 -13.176 3.047 1.00 94.44 288 ARG A N 1
ATOM 2340 C CA . ARG A 1 288 ? 7.325 -14.552 2.846 1.00 94.44 288 ARG A CA 1
ATOM 2341 C C . ARG A 1 288 ? 8.329 -15.382 2.062 1.00 94.44 288 ARG A C 1
ATOM 2343 O O . ARG A 1 288 ? 8.653 -16.466 2.520 1.00 94.44 288 ARG A O 1
ATOM 2350 N N . LEU A 1 289 ? 8.910 -14.835 0.994 1.00 95.06 289 LEU A N 1
ATOM 2351 C CA . LEU A 1 289 ? 10.009 -15.481 0.269 1.00 95.06 289 LEU A CA 1
ATOM 2352 C C . LEU A 1 289 ? 11.179 -15.800 1.209 1.00 95.06 289 LEU A C 1
ATOM 2354 O O . LEU A 1 289 ? 11.674 -16.921 1.241 1.00 95.06 289 LEU A O 1
ATOM 2358 N N . ARG A 1 290 ? 11.576 -14.834 2.054 1.00 94.06 290 ARG A N 1
ATOM 2359 C CA . ARG A 1 290 ? 12.600 -15.057 3.089 1.00 94.06 290 ARG A CA 1
ATOM 2360 C C . ARG A 1 290 ? 12.227 -16.196 4.037 1.00 94.06 290 ARG A C 1
ATOM 2362 O O . ARG A 1 290 ? 13.081 -17.012 4.351 1.00 94.06 290 ARG A O 1
ATOM 2369 N N . ALA A 1 291 ? 10.992 -16.201 4.532 1.00 92.00 291 ALA A N 1
ATOM 2370 C CA . ALA A 1 291 ? 10.515 -17.216 5.467 1.00 92.00 291 ALA A CA 1
ATOM 2371 C C . ALA A 1 291 ? 10.402 -18.605 4.817 1.00 92.00 291 ALA A C 1
ATOM 2373 O O . ALA A 1 291 ? 10.554 -19.602 5.508 1.00 92.00 291 ALA A O 1
ATOM 2374 N N . ALA A 1 292 ? 10.179 -18.658 3.504 1.00 93.69 292 ALA A N 1
ATOM 2375 C CA . ALA A 1 292 ? 10.137 -19.877 2.705 1.00 93.69 292 ALA A CA 1
ATOM 2376 C C . ALA A 1 292 ? 11.527 -20.354 2.229 1.00 93.69 292 ALA A C 1
ATOM 2378 O O . ALA A 1 292 ? 11.616 -21.244 1.387 1.00 93.69 292 ALA A O 1
ATOM 2379 N N . GLY A 1 293 ? 12.613 -19.755 2.735 1.00 94.44 293 GLY A N 1
ATOM 2380 C CA . GLY A 1 293 ? 13.982 -20.175 2.425 1.00 94.44 293 GLY A CA 1
ATOM 2381 C C . GLY A 1 293 ? 14.488 -19.769 1.038 1.00 94.44 293 GLY A C 1
ATOM 2382 O O . GLY A 1 293 ? 15.492 -20.307 0.590 1.00 94.44 293 GLY A O 1
ATOM 2383 N N . VAL A 1 294 ? 13.825 -18.833 0.352 1.00 94.75 294 VAL A N 1
ATOM 2384 C CA . VAL A 1 294 ? 14.283 -18.345 -0.959 1.00 94.75 294 VAL A CA 1
ATOM 2385 C C . VAL A 1 294 ? 15.575 -17.533 -0.806 1.00 94.75 294 VAL A C 1
ATOM 2387 O O . VAL A 1 294 ? 15.689 -16.693 0.103 1.00 94.75 294 VAL A O 1
ATOM 2390 N N . GLY A 1 295 ? 16.527 -17.770 -1.716 1.00 93.31 295 GLY A N 1
ATOM 2391 C CA . GLY A 1 295 ? 17.847 -17.142 -1.757 1.00 93.31 295 GLY A CA 1
ATOM 2392 C C . GLY A 1 295 ? 17.798 -15.612 -1.758 1.00 93.31 295 GLY A C 1
ATOM 2393 O O . GLY A 1 295 ? 16.773 -14.980 -2.017 1.00 93.31 295 GLY A O 1
ATOM 2394 N N . PHE A 1 296 ? 18.895 -14.956 -1.370 1.00 90.81 296 PHE A N 1
ATOM 2395 C CA . PHE A 1 296 ? 18.951 -13.489 -1.422 1.00 90.81 296 PHE A CA 1
ATOM 2396 C C . PHE A 1 296 ? 18.876 -12.958 -2.854 1.00 90.81 296 PHE A C 1
ATOM 2398 O O . PHE A 1 296 ? 18.096 -12.036 -3.078 1.00 90.81 296 PHE A O 1
ATOM 2405 N N . GLU A 1 297 ? 19.596 -13.589 -3.779 1.00 88.31 297 GLU A N 1
ATOM 2406 C CA . GLU A 1 297 ? 19.626 -13.238 -5.203 1.00 88.31 297 GLU A CA 1
ATOM 2407 C C . GLU A 1 297 ? 18.231 -13.360 -5.831 1.00 88.31 297 GLU A C 1
ATOM 2409 O O . GLU A 1 297 ? 17.657 -12.343 -6.213 1.00 88.31 297 GLU A O 1
ATOM 2414 N N . ASP A 1 298 ? 17.596 -14.536 -5.760 1.00 91.56 298 ASP A N 1
ATOM 2415 C CA . ASP A 1 298 ? 16.237 -14.739 -6.295 1.00 91.56 298 ASP A CA 1
ATOM 2416 C C . ASP A 1 298 ? 15.216 -13.764 -5.692 1.00 91.56 298 ASP A C 1
ATOM 2418 O O . ASP A 1 298 ? 14.304 -13.285 -6.360 1.00 91.56 298 ASP A O 1
ATOM 2422 N N . ARG A 1 299 ? 15.355 -13.410 -4.405 1.00 92.81 299 ARG A N 1
ATOM 2423 C CA . ARG A 1 299 ? 14.493 -12.387 -3.789 1.00 92.81 299 ARG A CA 1
ATOM 2424 C C . ARG A 1 299 ? 14.743 -10.996 -4.351 1.00 92.81 299 ARG A C 1
ATOM 2426 O O . ARG A 1 299 ? 13.801 -10.206 -4.362 1.00 92.81 299 ARG A O 1
ATOM 2433 N N . GLN A 1 300 ? 15.972 -10.645 -4.721 1.00 89.06 300 GLN A N 1
ATOM 2434 C CA . GLN A 1 300 ? 16.250 -9.366 -5.376 1.00 89.06 300 GLN A CA 1
ATOM 2435 C C . GLN A 1 300 ? 15.584 -9.319 -6.746 1.00 89.06 300 GLN A C 1
ATOM 2437 O O . GLN A 1 300 ? 14.882 -8.341 -7.018 1.00 89.06 300 GLN A O 1
ATOM 2442 N N . ASP A 1 301 ? 15.711 -10.395 -7.519 1.00 89.06 301 ASP A N 1
ATOM 2443 C CA . ASP A 1 301 ? 15.132 -10.512 -8.855 1.00 89.06 301 ASP A CA 1
ATOM 2444 C C . ASP A 1 301 ? 13.598 -10.501 -8.777 1.00 89.06 301 ASP A C 1
ATOM 2446 O O . ASP A 1 301 ? 12.940 -9.652 -9.377 1.00 89.06 301 ASP A O 1
ATOM 2450 N N . LEU A 1 302 ? 12.993 -11.304 -7.895 1.00 92.38 302 LEU A N 1
ATOM 2451 C CA . LEU A 1 302 ? 11.543 -11.304 -7.663 1.00 92.38 302 LEU A CA 1
ATOM 2452 C C . LEU A 1 302 ? 11.009 -9.961 -7.135 1.00 92.38 302 LEU A C 1
ATOM 2454 O O . LEU A 1 302 ? 9.853 -9.618 -7.381 1.00 92.38 302 LEU A O 1
ATOM 2458 N N . LEU A 1 303 ? 11.822 -9.161 -6.435 1.00 90.75 303 LEU A N 1
ATOM 2459 C CA . LEU A 1 303 ? 11.433 -7.835 -5.939 1.00 90.75 303 LEU A CA 1
ATOM 2460 C C . LEU A 1 303 ? 11.848 -6.685 -6.866 1.00 90.75 303 LEU A C 1
ATOM 2462 O O . LEU A 1 303 ? 11.570 -5.531 -6.524 1.00 90.75 303 LEU A O 1
ATOM 2466 N N . GLY A 1 304 ? 12.494 -6.933 -8.006 1.00 84.56 304 GLY A N 1
ATOM 2467 C CA . GLY A 1 304 ? 12.960 -5.869 -8.903 1.00 84.56 304 GLY A CA 1
ATOM 2468 C C . GLY A 1 304 ? 13.856 -4.869 -8.168 1.00 84.56 304 GLY A C 1
ATOM 2469 O O . GLY A 1 304 ? 13.646 -3.644 -8.219 1.00 84.56 304 GLY A O 1
ATOM 2470 N N . HIS A 1 305 ? 14.744 -5.402 -7.329 1.00 82.00 305 HIS A N 1
ATOM 2471 C CA . HIS A 1 305 ? 15.872 -4.666 -6.777 1.00 82.00 305 HIS A CA 1
ATOM 2472 C C . HIS A 1 305 ? 17.007 -4.713 -7.793 1.00 82.00 305 HIS A C 1
ATOM 2474 O O . HIS A 1 305 ? 17.158 -5.719 -8.473 1.00 82.00 305 HIS A O 1
ATOM 2480 N N . ARG A 1 306 ? 17.815 -3.648 -7.861 1.00 67.75 306 ARG A N 1
ATOM 2481 C CA . ARG A 1 306 ? 19.018 -3.659 -8.696 1.00 67.75 306 ARG A CA 1
ATOM 2482 C C . ARG A 1 306 ? 19.870 -4.869 -8.305 1.00 67.75 306 ARG A C 1
ATOM 2484 O O . ARG A 1 306 ? 20.233 -5.006 -7.132 1.00 67.75 306 ARG A O 1
ATOM 2491 N N . SER A 1 307 ? 20.098 -5.742 -9.272 1.00 58.72 307 SER A N 1
ATOM 2492 C CA . SER A 1 307 ? 20.862 -6.977 -9.158 1.00 58.72 307 SER A CA 1
ATOM 2493 C C . SER A 1 307 ? 21.982 -6.876 -10.184 1.00 58.72 307 SER A C 1
ATOM 2495 O O . SER A 1 307 ? 21.738 -6.454 -11.310 1.00 58.72 307 SER A O 1
ATOM 2497 N N . GLY A 1 308 ? 23.214 -7.233 -9.813 1.00 53.09 308 GLY A N 1
ATOM 2498 C CA . GLY A 1 308 ? 24.351 -7.213 -10.747 1.00 53.09 308 GLY A CA 1
ATOM 2499 C C . GLY A 1 308 ? 24.220 -8.212 -11.907 1.00 53.09 308 GLY A C 1
ATOM 2500 O O . GLY A 1 308 ? 25.086 -8.242 -12.769 1.00 53.09 308 GLY A O 1
ATOM 2501 N N . ARG A 1 309 ? 23.151 -9.024 -11.913 1.00 49.41 309 ARG A N 1
ATOM 2502 C CA . ARG A 1 309 ? 22.811 -10.047 -12.908 1.00 49.41 309 ARG A CA 1
ATOM 2503 C C . ARG A 1 309 ? 21.855 -9.592 -14.013 1.00 49.41 309 ARG A C 1
ATOM 2505 O O . ARG A 1 309 ? 21.453 -10.437 -14.798 1.00 49.41 309 ARG A O 1
ATOM 2512 N N . MET A 1 310 ? 21.433 -8.326 -14.074 1.00 48.88 310 MET A N 1
ATOM 2513 C CA . MET A 1 310 ? 20.432 -7.883 -15.062 1.00 48.88 310 MET A CA 1
ATOM 2514 C C . MET A 1 310 ? 21.020 -7.798 -16.483 1.00 48.88 310 MET A C 1
ATOM 2516 O O . MET A 1 310 ? 21.175 -6.724 -17.051 1.00 48.88 310 MET A O 1
ATOM 2520 N N . THR A 1 311 ? 21.361 -8.952 -17.051 1.00 48.09 311 THR A N 1
ATOM 2521 C CA . THR A 1 311 ? 21.440 -9.187 -18.488 1.00 48.09 311 THR A CA 1
ATOM 2522 C C . THR A 1 311 ? 20.022 -9.411 -19.005 1.00 48.09 311 THR A C 1
ATOM 2524 O O . THR A 1 311 ? 19.250 -10.145 -18.395 1.00 48.09 311 THR A O 1
ATOM 2527 N N . THR A 1 312 ? 19.679 -8.810 -20.142 1.00 53.94 312 THR A N 1
ATOM 2528 C CA . THR A 1 312 ? 18.372 -8.864 -20.838 1.00 53.94 312 THR A CA 1
ATOM 2529 C C . THR A 1 312 ? 17.918 -10.280 -21.249 1.00 53.94 312 THR A C 1
ATOM 2531 O O . THR A 1 312 ? 16.873 -10.460 -21.867 1.00 53.94 312 THR A O 1
ATOM 2534 N N . HIS A 1 313 ? 18.675 -11.319 -20.895 1.00 62.88 313 HIS A N 1
ATOM 2535 C CA . HIS A 1 313 ? 18.426 -12.699 -21.285 1.00 62.88 313 HIS A CA 1
ATOM 2536 C C . HIS A 1 313 ? 18.281 -13.573 -20.042 1.00 62.88 313 HIS A C 1
ATOM 2538 O O . HIS A 1 313 ? 19.253 -13.800 -19.326 1.00 62.88 313 HIS A O 1
ATOM 2544 N N . TYR A 1 314 ? 17.061 -14.057 -19.810 1.00 73.25 314 TYR A N 1
ATOM 2545 C CA . TYR A 1 314 ? 16.783 -15.117 -18.849 1.00 73.25 314 TYR A CA 1
ATOM 2546 C C . TYR A 1 314 ? 16.706 -16.447 -19.590 1.00 73.25 314 TYR A C 1
ATOM 2548 O O . TYR A 1 314 ? 15.956 -16.581 -20.558 1.00 73.25 314 TYR A O 1
ATOM 2556 N N . SER A 1 315 ? 17.458 -17.442 -19.133 1.00 80.69 315 SER A N 1
ATOM 2557 C CA . SER A 1 315 ? 17.291 -18.816 -19.603 1.00 80.69 315 SER A CA 1
ATOM 2558 C C . SER A 1 315 ? 15.981 -19.416 -19.079 1.00 80.69 315 SER A C 1
ATOM 2560 O O . SER A 1 315 ? 15.469 -19.025 -18.026 1.00 80.69 315 SER A O 1
ATOM 2562 N N . ALA A 1 316 ? 15.457 -20.431 -19.772 1.00 80.62 316 ALA A N 1
ATOM 2563 C CA . ALA A 1 316 ? 14.310 -21.191 -19.278 1.00 80.62 316 ALA A CA 1
ATOM 2564 C C . ALA A 1 316 ? 14.586 -21.772 -17.873 1.00 80.62 316 ALA A C 1
ATOM 2566 O O . ALA A 1 316 ? 13.751 -21.682 -16.981 1.00 80.62 316 ALA A O 1
ATOM 2567 N N . ALA A 1 317 ? 15.790 -22.288 -17.613 1.00 84.38 317 ALA A N 1
ATOM 2568 C CA . ALA A 1 317 ? 16.138 -22.803 -16.288 1.00 84.38 317 ALA A CA 1
ATOM 2569 C C . ALA A 1 317 ? 16.033 -21.727 -15.185 1.00 84.38 317 ALA A C 1
ATOM 2571 O O . ALA A 1 317 ? 15.482 -21.988 -14.115 1.00 84.38 317 ALA A O 1
ATOM 2572 N N . GLU A 1 318 ? 16.507 -20.505 -15.445 1.00 86.38 318 GLU A N 1
ATOM 2573 C CA . GLU A 1 318 ? 16.412 -19.393 -14.489 1.00 86.38 318 GLU A CA 1
ATOM 2574 C C . GLU A 1 318 ? 14.966 -18.957 -14.245 1.00 86.38 318 GLU A C 1
ATOM 2576 O O . GLU A 1 318 ? 14.573 -18.766 -13.093 1.00 86.38 318 GLU A O 1
ATOM 2581 N N . LEU A 1 319 ? 14.151 -18.847 -15.300 1.00 88.38 319 LEU A N 1
ATOM 2582 C CA . LEU A 1 319 ? 12.725 -18.546 -15.152 1.00 88.38 319 LEU A CA 1
ATOM 2583 C C . LEU A 1 319 ? 12.014 -19.622 -14.324 1.00 88.38 319 LEU A C 1
ATOM 2585 O O . LEU A 1 319 ? 11.270 -19.281 -13.403 1.00 88.38 319 LEU A O 1
ATOM 2589 N N . GLY A 1 320 ? 12.298 -20.900 -14.586 1.00 88.56 320 GLY A N 1
ATOM 2590 C CA . GLY A 1 320 ? 11.762 -22.024 -13.818 1.00 88.56 320 GLY A CA 1
ATOM 2591 C C . GLY A 1 320 ? 12.106 -21.927 -12.330 1.00 88.56 320 GLY A C 1
ATOM 2592 O O . GLY A 1 320 ? 11.215 -22.020 -11.483 1.00 88.56 320 GLY A O 1
ATOM 2593 N N . ASN A 1 321 ? 13.369 -21.629 -12.007 1.00 91.38 321 ASN A N 1
ATOM 2594 C CA . ASN A 1 321 ? 13.822 -21.435 -10.627 1.00 91.38 321 ASN A CA 1
ATOM 2595 C C . ASN A 1 321 ? 13.094 -20.272 -9.935 1.00 91.38 321 ASN A C 1
ATOM 2597 O O . ASN A 1 321 ? 12.656 -20.400 -8.788 1.00 91.38 321 ASN A O 1
ATOM 2601 N N . LEU A 1 322 ? 12.926 -19.137 -10.622 1.00 92.62 322 LEU A N 1
ATOM 2602 C CA . LEU A 1 322 ? 12.228 -17.975 -10.067 1.00 92.62 322 LEU A CA 1
ATOM 2603 C C . LEU A 1 322 ? 10.731 -18.245 -9.858 1.00 92.62 322 LEU A C 1
ATOM 2605 O O . LEU A 1 322 ? 10.172 -17.805 -8.849 1.00 92.62 322 LEU A O 1
ATOM 2609 N N . ILE A 1 323 ? 10.082 -18.974 -10.772 1.00 91.94 323 ILE A N 1
ATOM 2610 C CA . ILE A 1 323 ? 8.676 -19.384 -10.640 1.00 91.94 323 ILE A CA 1
ATOM 2611 C C . ILE A 1 323 ? 8.513 -20.313 -9.440 1.00 91.94 323 ILE A C 1
ATOM 2613 O O . ILE A 1 323 ? 7.655 -20.063 -8.590 1.00 91.94 323 ILE A O 1
ATOM 2617 N N . GLU A 1 324 ? 9.359 -21.338 -9.314 1.00 92.50 324 GLU A N 1
ATOM 2618 C CA . GLU A 1 324 ? 9.323 -22.257 -8.176 1.00 92.50 324 GLU A CA 1
ATOM 2619 C C . GLU A 1 324 ? 9.521 -21.493 -6.859 1.00 92.50 324 GLU A C 1
ATOM 2621 O O . GLU A 1 324 ? 8.721 -21.623 -5.928 1.00 92.50 324 GLU A O 1
ATOM 2626 N N . ALA A 1 325 ? 10.530 -20.618 -6.801 1.00 94.31 325 ALA A N 1
ATOM 2627 C CA . ALA A 1 325 ? 10.808 -19.769 -5.649 1.00 94.31 325 ALA A CA 1
ATOM 2628 C C . ALA A 1 325 ? 9.612 -18.876 -5.280 1.00 94.31 325 ALA A C 1
ATOM 2630 O O . ALA A 1 325 ? 9.254 -18.772 -4.100 1.00 94.31 325 ALA A O 1
ATOM 2631 N N . ALA A 1 326 ? 8.964 -18.257 -6.271 1.00 94.25 326 ALA A N 1
ATOM 2632 C CA . ALA A 1 326 ? 7.761 -17.460 -6.065 1.00 94.25 326 ALA A CA 1
ATOM 2633 C C . ALA A 1 326 ? 6.586 -18.321 -5.572 1.00 94.25 326 ALA A C 1
ATOM 2635 O O . ALA A 1 326 ? 5.847 -17.895 -4.683 1.00 94.25 326 ALA A O 1
ATOM 2636 N N . ASN A 1 327 ? 6.440 -19.551 -6.068 1.00 94.50 327 ASN A N 1
ATOM 2637 C CA . ASN A 1 327 ? 5.393 -20.488 -5.662 1.00 94.50 327 ASN A CA 1
ATOM 2638 C C . ASN A 1 327 ? 5.562 -21.042 -4.245 1.00 94.50 327 ASN A C 1
ATOM 2640 O O . ASN A 1 327 ? 4.570 -21.400 -3.605 1.00 94.50 327 ASN A O 1
ATOM 2644 N N . ARG A 1 328 ? 6.762 -20.984 -3.653 1.00 92.94 328 ARG A N 1
ATOM 2645 C CA . ARG A 1 328 ? 6.946 -21.347 -2.233 1.00 92.94 328 ARG A CA 1
ATOM 2646 C C . ARG A 1 328 ? 6.098 -20.501 -1.274 1.00 92.94 328 ARG A C 1
ATOM 2648 O O . ARG A 1 328 ? 5.827 -20.932 -0.152 1.00 92.94 328 ARG A O 1
ATOM 2655 N N . VAL A 1 329 ? 5.628 -19.317 -1.690 1.00 89.06 329 VAL A N 1
ATOM 2656 C CA . VAL A 1 329 ? 4.707 -18.497 -0.876 1.00 89.06 329 VAL A CA 1
ATOM 2657 C C . VAL A 1 329 ? 3.225 -18.829 -1.095 1.00 89.06 329 VAL A C 1
ATOM 2659 O O . VAL A 1 329 ? 2.399 -18.373 -0.299 1.00 89.06 329 VAL A O 1
ATOM 2662 N N . CYS A 1 330 ? 2.888 -19.627 -2.117 1.00 81.69 330 CYS A N 1
ATOM 2663 C CA . CYS A 1 330 ? 1.516 -19.996 -2.491 1.00 81.69 330 CYS A CA 1
ATOM 2664 C C . CYS A 1 330 ? 0.896 -21.100 -1.621 1.00 81.69 330 CYS A C 1
ATOM 2666 O O . CYS A 1 330 ? -0.322 -21.242 -1.624 1.00 81.69 330 CYS A O 1
ATOM 2668 N N . GLY A 1 331 ? 1.681 -21.848 -0.837 1.00 60.84 331 GLY A N 1
ATOM 2669 C CA . GLY A 1 331 ? 1.202 -23.103 -0.235 1.00 60.84 331 GLY A CA 1
ATOM 2670 C C . GLY A 1 331 ? 1.607 -23.391 1.211 1.00 60.84 331 GLY A C 1
ATOM 2671 O O . GLY A 1 331 ? 1.464 -24.528 1.660 1.00 60.84 331 GLY A O 1
ATOM 2672 N N . SER 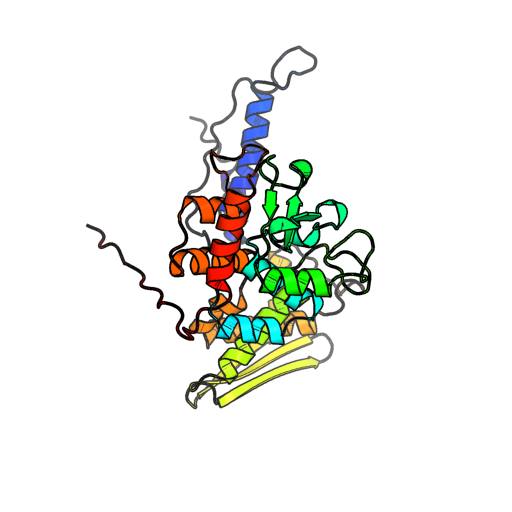A 1 332 ? 2.107 -22.422 1.987 1.00 50.59 332 SER A N 1
ATOM 2673 C CA . SER A 1 332 ? 2.452 -22.723 3.386 1.00 50.59 332 SER A CA 1
ATOM 2674 C C . SER A 1 332 ? 1.192 -22.976 4.229 1.00 50.59 332 SER A C 1
ATOM 2676 O O . SER A 1 332 ? 0.516 -22.055 4.679 1.00 50.59 332 SER A O 1
ATOM 2678 N N . LYS A 1 333 ? 0.933 -24.259 4.526 1.00 39.94 333 LYS A N 1
ATOM 2679 C CA . LYS A 1 333 ? -0.021 -24.767 5.536 1.00 39.94 333 LYS A CA 1
ATOM 2680 C C . LYS A 1 333 ? 0.196 -24.184 6.948 1.00 39.94 333 LYS A C 1
ATOM 2682 O O . LYS A 1 333 ? -0.592 -24.441 7.856 1.00 39.94 333 LYS A O 1
ATOM 2687 N N . SER A 1 334 ? 1.244 -23.386 7.161 1.00 40.84 334 SER A N 1
ATOM 2688 C CA . SER A 1 334 ? 1.464 -22.677 8.416 1.00 40.84 334 SER A CA 1
ATOM 2689 C C . SER A 1 334 ? 0.553 -21.452 8.505 1.00 40.84 334 SER A C 1
ATOM 2691 O O . SER A 1 334 ? 0.919 -20.339 8.126 1.00 40.84 334 SER A O 1
ATOM 2693 N N . ARG A 1 335 ? -0.617 -21.643 9.128 1.00 40.62 335 ARG A N 1
ATOM 2694 C CA . ARG A 1 335 ? -1.472 -20.559 9.660 1.00 40.62 335 ARG A CA 1
ATOM 2695 C C . ARG A 1 335 ? -0.732 -19.637 10.648 1.00 40.62 335 ARG A C 1
ATOM 2697 O O . ARG A 1 335 ? -1.254 -18.595 11.029 1.00 40.62 335 ARG A O 1
ATOM 2704 N N . LYS A 1 336 ? 0.494 -19.982 11.058 1.00 40.91 336 LYS A N 1
ATOM 2705 C CA . LYS A 1 336 ? 1.341 -19.169 11.931 1.00 40.91 336 LYS A CA 1
ATOM 2706 C C . LYS A 1 336 ? 2.314 -18.347 11.086 1.00 40.91 336 LYS A C 1
ATOM 2708 O O . LYS A 1 336 ? 3.242 -18.884 10.480 1.00 40.91 336 LYS A O 1
ATOM 2713 N N . SER A 1 337 ? 2.119 -17.027 11.072 1.00 43.66 337 SER A N 1
ATOM 2714 C CA . SER A 1 337 ? 3.194 -16.097 10.709 1.00 43.66 337 SER A CA 1
ATOM 2715 C C . SER A 1 337 ? 4.363 -16.332 11.674 1.00 43.66 337 SER A C 1
ATOM 2717 O O . SER A 1 337 ? 4.113 -16.350 12.881 1.00 43.66 337 SER A O 1
ATOM 2719 N N . PRO A 1 338 ? 5.622 -16.470 11.218 1.00 39.75 338 PRO A N 1
ATOM 2720 C CA . PRO A 1 338 ? 6.756 -16.505 12.131 1.00 39.75 338 PRO A CA 1
ATOM 2721 C C . PRO A 1 338 ? 6.742 -15.220 12.961 1.00 39.75 338 PRO A C 1
ATOM 2723 O O . PRO A 1 338 ? 6.781 -14.110 12.398 1.00 39.75 338 PRO A O 1
ATOM 2726 N N . ALA A 1 339 ? 6.616 -15.385 14.281 1.00 35.53 339 ALA A N 1
ATOM 2727 C CA . ALA A 1 339 ? 6.565 -14.292 15.237 1.00 35.53 339 ALA A CA 1
ATOM 2728 C C . ALA A 1 339 ? 7.721 -13.319 14.968 1.00 35.53 339 ALA A C 1
ATOM 2730 O O . ALA A 1 339 ? 8.843 -13.709 14.639 1.00 35.53 339 ALA A O 1
ATOM 2731 N N . LEU A 1 340 ? 7.420 -12.025 15.027 1.00 37.28 340 LEU A N 1
ATOM 2732 C CA . LEU A 1 340 ? 8.386 -10.959 14.797 1.00 37.28 340 LEU A CA 1
ATOM 2733 C C . LEU A 1 340 ? 9.351 -10.926 15.993 1.00 37.28 340 LEU A C 1
ATOM 2735 O O . LEU A 1 340 ? 9.104 -10.234 16.975 1.00 37.28 340 LEU A O 1
ATOM 2739 N N . MET A 1 341 ? 10.438 -11.699 15.942 1.00 33.47 341 MET A N 1
ATOM 2740 C CA . MET A 1 341 ? 11.479 -11.636 16.966 1.00 33.47 341 MET A CA 1
ATOM 2741 C C . MET A 1 341 ? 12.317 -10.375 16.726 1.00 33.47 341 MET A C 1
ATOM 2743 O O . MET A 1 341 ? 13.197 -10.331 15.866 1.00 33.47 341 MET A O 1
ATOM 2747 N N . VAL A 1 342 ? 11.985 -9.297 17.437 1.00 39.56 342 VAL A N 1
ATOM 2748 C CA . VAL A 1 342 ? 12.763 -8.054 17.418 1.00 39.56 342 VAL A CA 1
ATOM 2749 C C . VAL A 1 342 ? 13.968 -8.244 18.335 1.00 39.56 342 VAL A C 1
ATOM 2751 O O . VAL A 1 342 ? 13.862 -8.104 19.551 1.00 39.56 342 VAL A O 1
ATOM 2754 N N . LEU A 1 343 ? 15.126 -8.559 17.755 1.00 33.44 343 LEU A N 1
ATOM 2755 C CA . LEU A 1 343 ? 16.394 -8.576 18.483 1.00 33.44 343 LEU A CA 1
ATOM 2756 C C . LEU A 1 343 ? 16.763 -7.134 18.870 1.00 33.44 343 LEU A C 1
ATOM 2758 O O . LEU A 1 343 ? 17.207 -6.340 18.038 1.00 33.44 343 LEU A O 1
ATOM 2762 N N . LYS A 1 344 ? 16.549 -6.764 20.139 1.00 32.69 344 LYS A N 1
ATOM 2763 C CA . LYS A 1 344 ? 17.060 -5.506 20.698 1.00 32.69 344 LYS A CA 1
ATOM 2764 C C . LYS A 1 344 ? 18.561 -5.665 20.942 1.00 32.69 344 LYS A C 1
ATOM 2766 O O . LYS A 1 344 ? 18.972 -6.370 21.856 1.00 32.69 344 LYS A O 1
ATOM 2771 N N . ARG A 1 345 ? 19.386 -4.989 20.141 1.00 33.38 345 ARG A N 1
ATOM 2772 C CA . ARG A 1 345 ? 20.827 -4.857 20.402 1.00 33.38 345 ARG A CA 1
ATOM 2773 C C . ARG A 1 345 ? 21.013 -4.108 21.730 1.00 33.38 345 ARG A C 1
ATOM 2775 O O . ARG A 1 345 ? 20.554 -2.969 21.838 1.00 33.38 345 ARG A O 1
ATOM 2782 N N . LYS A 1 346 ? 21.657 -4.731 22.729 1.00 32.34 346 LYS A N 1
ATOM 2783 C CA . LYS A 1 346 ? 22.142 -4.023 23.929 1.00 32.34 346 LYS A CA 1
ATOM 2784 C C . LYS A 1 346 ? 23.034 -2.878 23.441 1.00 32.34 346 LYS A C 1
ATOM 2786 O O . LYS A 1 346 ? 23.961 -3.114 22.667 1.00 32.34 346 LYS A O 1
ATOM 2791 N N . ARG A 1 347 ? 22.712 -1.641 23.825 1.00 43.31 347 ARG A N 1
ATOM 2792 C CA . ARG A 1 347 ? 23.680 -0.548 23.718 1.00 43.31 347 ARG A CA 1
ATOM 2793 C C . ARG A 1 347 ? 24.748 -0.855 24.763 1.00 43.31 347 ARG A C 1
ATOM 2795 O O . ARG A 1 347 ? 24.399 -0.944 25.938 1.00 43.31 347 ARG A O 1
ATOM 2802 N N . GLY A 1 348 ? 25.955 -1.160 24.292 1.00 41.34 348 GLY A N 1
ATOM 2803 C CA . GLY A 1 348 ? 27.159 -1.045 25.108 1.00 41.34 348 GLY A CA 1
ATOM 2804 C C . GLY A 1 348 ? 27.487 0.418 25.334 1.00 41.34 348 GLY A C 1
ATOM 2805 O O . GLY A 1 348 ? 27.011 1.245 24.513 1.00 41.34 348 GLY A O 1
#

Organism: NCBI:txid1765967

Radius of gyration: 24.56 Å; chains: 1; bounding box: 59×62×54 Å

Secondary structure (DSSP, 8-state):
----GGGHHHHHHHHHTT--HHHHHHHHHHHHHHHHHHTTT-B-TTS-BS-SS---PPPPP---PPPP-PPPHHHHHHHHHHS-HHHHHHHHHHHHH---HHHHHH-BGGGEEEEGGGTEEEEEE-GGGSTTSS-EEEEPPHHHHHHHHTTTTS-SSBSSEETTEE---SSSHHHHHHHHHHHHHHHHTSTTEEEEEEEEEEETTEEEEEEEEEETTEEEEEEEEHHHHHHHHHTTT---SS--GGGTTHHHHHHHHHHHHHHHHH-GGGTTGGG--HHHHHHHHHHHHHHTT--HHHHHHHTT---TT--S---HHHHHHHHHHHHTTT-----SPPP---------

Sequence (348 aa):
MNKSNTLQDFIAAHRQRGVKTSTINHSLQTVRRICNLAAGEWIDEHGLTWLEHAPKIKFLPVKDRRQPYPLGWEERRHLLQQLPEHLARMALFAANSGCREAEICALRWDWEVEVPEMNTSVFIIPETFVKNGEERLVVLNDVARSIIEGQRGQHPERVFVSRGRPVNGINNLSWKRGRIVAALAHIRDSDDCGGIEASVERADKDVIATVWGVKRGKRVESIYTWGEYAKERAAKGKPVERLQYKDYDVPQQMLAKARQRFIDEHWQAFAAFSRVRVHNLKHTFGRRLRAAGVGFEDRQDLLGHRSGRMTTHYSAAELGNLIEAANRVCGSKSRKSPALMVLKRKRG